Protein AF-A0A1Y4AJ57-F1 (afdb_monomer)

Radius of gyration: 26.05 Å; Cα contacts (8 Å, |Δi|>4): 268; chains: 1; bounding box: 49×38×84 Å

Secondary structure (DSSP, 8-state):
----PPP-------------S------PPPBPTTT-PBPEEEEE-TTSPEEEE-TTT--EEE-----HHHHHHHHHHHHTSS--TTTSGGGGHHHHHHHTTGGG---PPPP-----SEEEEEEEEEETTEEEEEEE-SSSEEEEEEESS--HHHHHHHHTTSPPPSEEEE---HHHHHHHHHH-TT-EEEE-HHHHHHHHHHHH--

Solvent-accessible surface area (backbone atoms only — not comparable to full-atom values): 12594 Å² total; per-residue (Å²): 132,86,85,79,75,81,76,82,83,78,87,69,80,86,75,78,75,80,74,71,93,76,66,74,80,77,75,74,81,48,56,31,92,87,77,61,47,69,38,42,86,55,63,58,45,99,88,65,48,57,23,30,30,21,83,87,80,63,54,68,50,69,80,83,82,89,54,61,70,62,45,48,52,56,43,51,58,45,72,77,47,90,68,49,57,70,76,34,79,79,58,19,55,66,55,50,69,67,42,56,71,59,75,72,64,77,84,70,67,72,67,84,71,62,73,42,66,44,34,40,42,51,74,50,73,81,47,94,64,31,26,40,37,39,32,27,61,85,86,51,79,66,34,56,36,82,32,58,54,80,40,29,69,48,40,35,64,43,44,66,66,49,52,70,28,60,29,38,32,26,80,72,52,70,24,46,56,58,18,36,60,71,73,30,61,85,38,40,82,42,70,34,64,69,52,55,48,52,52,4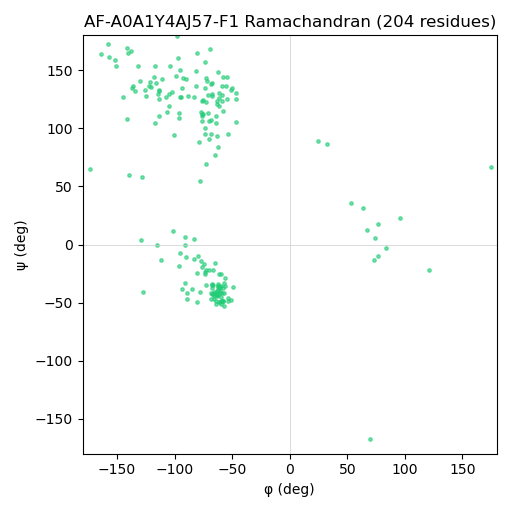9,45,69,76,76,50,136

Mean predicted aligned error: 11.93 Å

Foldseek 3Di:
DDDDDDDPPPPDDPPPPPPPPDDPPPPPFDADPVPRAGWDFDAADPVRFTKTAHPPPGDIDGDDDDCLVVLVVVVVVCVPDPDDCCNDPPSVPVNCVSCVVVVVDDDFQQQPQDAAQEWEWEWDDPDQQWIKIFIDRPPDTRGIFIGRDLALVRLLVGQQSYPAHQEYEYCDDPRNVSNCCVRPVNHHYDYDPVSVVVVCCVVPPD

pLDDT: mean 84.35, std 20.51, range [25.8, 98.25]

Sequence (206 aa):
MSGFIPALQVDGGNRAVKIRISRGIEMKAVRCPSCGATMKRNGKTKAGSQRWRCPSCGTSSTVSYDDTAARLGEFLAWLTSKDTQLSLPGQGRTFRRRIAGFWRVWLMPEPTGEVHRVLFVDGIWLARGLVVLIAHDGEHVVSWYMAQSETSRAWEALMAPVPAPDVVVCDGGMGFERARRRVWPGTRVQRCLFHAFSQVKRYTTS

Nearest PDB structures (foldseek):
  5iyc-assembly1_I  TM=6.637E-01  e=3.695E-01  Homo sapiens
  5iya-assembly1_I  TM=6.676E-01  e=6.131E-01  Homo sapiens
  6uq0-assembly1_I  TM=3.185E-01  e=8.615E-02  Saccharomyces cerevisiae S288C
  4b3p-assembly1_A  TM=3.558E-01  e=8.615E-02  Human immunodeficiency virus 1
  6o9l-assembly1_I  TM=2.944E-01  e=2.692E-01  Homo sapiens

Structure (mmCIF, N/CA/C/O backbone):
data_AF-A0A1Y4AJ57-F1
#
_entry.id   AF-A0A1Y4AJ57-F1
#
loop_
_atom_site.group_PDB
_atom_site.id
_atom_site.type_symbol
_atom_site.label_atom_id
_atom_site.label_alt_id
_atom_site.label_comp_id
_atom_site.label_asym_id
_atom_site.label_entity_id
_atom_site.label_seq_id
_atom_site.pdbx_PDB_ins_code
_atom_site.Cartn_x
_atom_site.Cartn_y
_atom_site.Cartn_z
_atom_site.occupancy
_atom_site.B_iso_or_equiv
_atom_site.auth_seq_id
_atom_site.auth_comp_id
_atom_site.auth_asym_id
_atom_site.auth_atom_id
_atom_site.pdbx_PDB_model_num
ATOM 1 N N . MET A 1 1 ? 11.982 6.039 18.336 1.00 25.80 1 MET A N 1
ATOM 2 C CA . MET A 1 1 ? 13.093 5.197 17.856 1.00 25.80 1 MET A CA 1
ATOM 3 C C . MET A 1 1 ? 12.524 3.827 17.538 1.00 25.80 1 MET A C 1
ATOM 5 O O . MET A 1 1 ? 11.828 3.282 18.381 1.00 25.80 1 MET A O 1
ATOM 9 N N . SER A 1 2 ? 12.715 3.404 16.285 1.00 29.72 2 SER A N 1
ATOM 10 C CA . SER A 1 2 ? 12.569 2.046 15.730 1.00 29.72 2 SER A CA 1
ATOM 11 C C . SER A 1 2 ? 11.628 1.074 16.458 1.00 29.72 2 SER A C 1
ATOM 13 O O . SER A 1 2 ? 12.066 0.279 17.287 1.00 29.72 2 SER A O 1
ATOM 15 N N . GLY A 1 3 ? 10.349 1.085 16.076 1.00 27.64 3 GLY A N 1
ATOM 16 C CA . GLY A 1 3 ? 9.466 -0.061 16.278 1.00 27.64 3 GLY A CA 1
ATOM 17 C C . GLY A 1 3 ? 9.840 -1.153 15.279 1.00 27.64 3 GLY A C 1
ATOM 18 O O . GLY A 1 3 ? 9.509 -1.058 14.102 1.00 27.64 3 GLY A O 1
ATOM 19 N N . PHE A 1 4 ? 10.596 -2.146 15.738 1.00 26.77 4 PHE A N 1
ATOM 20 C CA . PHE A 1 4 ? 10.828 -3.391 15.014 1.00 26.77 4 PHE A CA 1
ATOM 21 C C . PHE A 1 4 ? 9.522 -4.198 15.031 1.00 26.77 4 PHE A C 1
ATOM 23 O O . PHE A 1 4 ? 9.084 -4.643 16.090 1.00 26.77 4 PHE A O 1
ATOM 30 N N . ILE A 1 5 ? 8.897 -4.373 13.868 1.00 36.12 5 ILE A N 1
ATOM 31 C CA . ILE A 1 5 ? 7.833 -5.363 13.668 1.00 36.12 5 ILE A CA 1
ATOM 32 C C . ILE A 1 5 ? 8.525 -6.735 13.579 1.00 36.12 5 ILE A C 1
ATOM 34 O O . ILE A 1 5 ? 9.435 -6.880 12.755 1.00 36.12 5 ILE A O 1
ATOM 38 N N . PRO A 1 6 ? 8.168 -7.743 14.399 1.00 30.39 6 PRO A N 1
ATOM 39 C CA . PRO A 1 6 ? 8.643 -9.095 14.169 1.00 30.39 6 PRO A CA 1
ATOM 40 C C . PRO A 1 6 ? 8.001 -9.611 12.880 1.00 30.39 6 PRO A C 1
ATOM 42 O O . PRO A 1 6 ? 6.796 -9.484 12.675 1.00 30.39 6 PRO A O 1
ATOM 45 N N . ALA A 1 7 ? 8.850 -10.128 11.997 1.00 31.16 7 ALA A N 1
ATOM 46 C CA . ALA A 1 7 ? 8.500 -10.622 10.678 1.00 31.16 7 ALA A CA 1
ATOM 47 C C . ALA A 1 7 ? 7.266 -11.538 10.715 1.00 31.16 7 ALA A C 1
ATOM 49 O O . ALA A 1 7 ? 7.269 -12.553 11.412 1.00 31.16 7 ALA A O 1
ATOM 50 N N . LEU A 1 8 ? 6.247 -11.212 9.909 1.00 33.84 8 LEU A N 1
ATOM 51 C CA . LEU A 1 8 ? 5.336 -12.233 9.405 1.00 33.84 8 LEU A CA 1
ATOM 52 C C . LEU A 1 8 ? 6.196 -13.242 8.643 1.00 33.84 8 LEU A C 1
ATOM 54 O O . LEU A 1 8 ? 6.853 -12.908 7.654 1.00 33.84 8 LEU A O 1
ATOM 58 N N . GLN A 1 9 ? 6.242 -14.459 9.165 1.00 26.56 9 GLN A N 1
ATOM 59 C CA . GLN A 1 9 ? 6.959 -15.567 8.570 1.00 26.56 9 GLN A CA 1
ATOM 60 C C . GLN A 1 9 ? 6.165 -16.024 7.344 1.00 26.56 9 GLN A C 1
ATOM 62 O O . GLN A 1 9 ? 5.190 -16.761 7.446 1.00 26.56 9 GLN A O 1
ATOM 67 N N . VAL A 1 10 ? 6.550 -15.500 6.181 1.00 34.91 10 VAL A N 1
ATOM 68 C CA . VAL A 1 10 ? 6.054 -15.960 4.885 1.00 34.91 10 VAL A CA 1
ATOM 69 C C . VAL A 1 10 ? 6.824 -17.237 4.551 1.00 34.91 10 VAL A C 1
ATOM 71 O O . VAL A 1 10 ? 7.901 -17.191 3.953 1.00 34.91 10 VAL A O 1
ATOM 74 N N . ASP A 1 11 ? 6.315 -18.382 5.000 1.00 31.22 11 ASP A N 1
ATOM 75 C CA . ASP A 1 11 ? 6.795 -19.679 4.529 1.00 31.22 11 ASP A CA 1
ATOM 76 C C . ASP A 1 11 ? 6.378 -19.839 3.063 1.00 31.22 11 ASP A C 1
ATOM 78 O O . ASP A 1 11 ? 5.208 -20.005 2.730 1.00 31.22 11 ASP A O 1
ATOM 82 N N . GLY A 1 12 ? 7.353 -19.736 2.161 1.00 32.69 12 GLY A N 1
ATOM 83 C CA . GLY A 1 12 ? 7.088 -19.776 0.728 1.00 32.69 12 GLY A CA 1
ATOM 84 C C . GLY A 1 12 ? 8.358 -19.809 -0.105 1.00 32.69 12 GLY A C 1
ATOM 85 O O . GLY A 1 12 ? 8.655 -18.856 -0.814 1.00 32.69 12 GLY A O 1
ATOM 86 N N . GLY A 1 13 ? 9.124 -20.898 0.024 1.00 30.34 13 GLY A N 1
ATOM 87 C CA . GLY A 1 13 ? 10.099 -21.394 -0.954 1.00 30.34 13 GLY A CA 1
ATOM 88 C C . GLY A 1 13 ? 10.808 -20.337 -1.802 1.00 30.34 13 GLY A C 1
ATOM 89 O O . GLY A 1 13 ? 10.417 -20.079 -2.939 1.00 30.34 13 GLY A O 1
ATOM 90 N N . ASN A 1 14 ? 11.907 -19.796 -1.275 1.00 32.97 14 ASN A N 1
ATOM 91 C CA . ASN A 1 14 ? 12.814 -18.897 -1.981 1.00 32.97 14 ASN A CA 1
ATOM 92 C C . ASN A 1 14 ? 13.497 -19.628 -3.156 1.00 32.97 14 ASN A C 1
ATOM 94 O O . ASN A 1 14 ? 14.662 -20.021 -3.088 1.00 32.97 14 ASN A O 1
ATOM 98 N N . ARG A 1 15 ? 12.778 -19.827 -4.266 1.00 32.94 15 ARG A N 1
ATOM 99 C CA . ARG A 1 15 ? 13.404 -20.033 -5.570 1.00 32.94 15 ARG A CA 1
ATOM 100 C C . ARG A 1 15 ? 14.004 -18.692 -5.945 1.00 32.94 15 ARG A C 1
ATOM 102 O O . ARG A 1 15 ? 13.338 -17.855 -6.543 1.00 32.94 15 ARG A O 1
ATOM 109 N N . ALA A 1 16 ? 15.262 -18.495 -5.561 1.00 27.94 16 ALA A N 1
ATOM 110 C CA . ALA A 1 16 ? 16.079 -17.397 -6.037 1.00 27.94 16 ALA A CA 1
ATOM 111 C C . ALA A 1 16 ? 16.069 -17.421 -7.571 1.00 27.94 16 ALA A C 1
ATOM 113 O O . ALA A 1 16 ? 16.842 -18.138 -8.211 1.00 27.94 16 ALA A O 1
ATOM 114 N N . VAL A 1 17 ? 15.172 -16.643 -8.176 1.00 32.53 17 VAL A N 1
ATOM 115 C CA . VAL A 1 17 ? 15.264 -16.318 -9.589 1.00 32.53 17 VAL A CA 1
ATOM 116 C C . VAL A 1 17 ? 16.491 -15.425 -9.682 1.00 32.53 17 VAL A C 1
ATOM 118 O O . VAL A 1 17 ? 16.435 -14.230 -9.409 1.00 32.53 17 VAL A O 1
ATOM 121 N N . LYS A 1 18 ? 17.642 -16.023 -10.006 1.00 28.42 18 LYS A N 1
ATOM 122 C CA . LYS A 1 18 ? 18.829 -15.288 -10.446 1.00 28.42 18 LYS A CA 1
ATOM 123 C C . LYS A 1 18 ? 18.454 -14.568 -11.739 1.00 28.42 18 LYS A C 1
ATOM 125 O O . LYS A 1 18 ? 18.701 -15.070 -12.835 1.00 28.42 18 LYS A O 1
ATOM 130 N N . ILE A 1 19 ? 17.833 -13.397 -11.624 1.00 35.88 19 ILE A N 1
ATOM 131 C CA . ILE A 1 19 ? 17.646 -12.501 -12.755 1.00 35.88 19 ILE A CA 1
ATOM 132 C C . ILE A 1 19 ? 19.035 -11.967 -13.072 1.00 35.88 19 ILE A C 1
ATOM 134 O O . ILE A 1 19 ? 19.621 -11.180 -12.333 1.00 35.88 19 ILE A O 1
ATOM 138 N N . ARG A 1 20 ? 19.604 -12.470 -14.164 1.00 30.64 20 ARG A N 1
ATOM 139 C CA . ARG A 1 20 ? 20.866 -11.993 -14.717 1.00 30.64 20 ARG A CA 1
ATOM 140 C C . ARG A 1 20 ? 20.643 -10.539 -15.146 1.00 30.64 20 ARG A C 1
ATOM 142 O O . ARG A 1 20 ? 20.178 -10.289 -16.257 1.00 30.64 20 ARG A O 1
ATOM 149 N N . ILE A 1 21 ? 20.956 -9.576 -14.277 1.00 38.19 21 ILE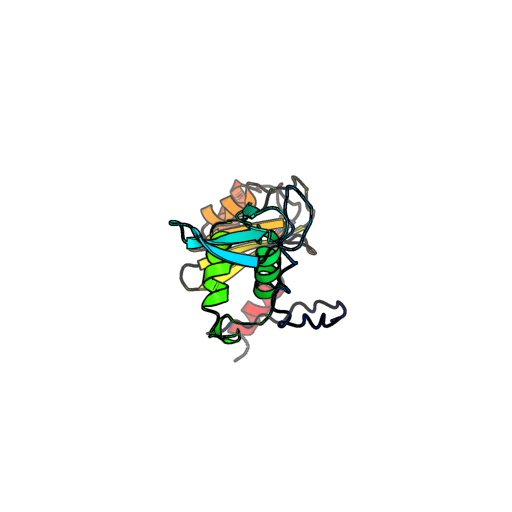 A N 1
ATOM 150 C CA . ILE A 1 21 ? 21.020 -8.147 -14.626 1.00 38.19 21 ILE A CA 1
ATOM 151 C C . ILE A 1 21 ? 22.279 -7.942 -15.474 1.00 38.19 21 ILE A C 1
ATOM 153 O O . ILE A 1 21 ? 23.305 -7.459 -15.013 1.00 38.19 21 ILE A O 1
ATOM 157 N N . SER A 1 22 ? 22.258 -8.476 -16.693 1.00 38.59 22 SER A N 1
ATOM 158 C CA . SER A 1 22 ? 23.246 -8.266 -17.757 1.00 38.59 22 SER A CA 1
ATOM 159 C C . SER A 1 22 ? 22.911 -9.167 -18.944 1.00 38.59 22 SER A C 1
ATOM 161 O O . SER A 1 22 ? 23.649 -10.069 -19.330 1.00 38.59 22 SER A O 1
ATOM 163 N N . ARG A 1 23 ? 21.786 -8.886 -19.594 1.00 39.88 23 ARG A N 1
ATOM 164 C CA . ARG A 1 23 ? 21.799 -8.881 -21.054 1.00 39.88 23 ARG A CA 1
ATOM 165 C C . ARG A 1 23 ? 21.479 -7.458 -21.450 1.00 39.88 23 ARG A C 1
ATOM 167 O O . ARG A 1 23 ? 20.346 -7.011 -21.304 1.00 39.88 23 ARG A O 1
ATOM 174 N N . GLY A 1 24 ? 22.502 -6.723 -21.893 1.00 35.75 24 GLY A N 1
ATOM 175 C CA . GLY A 1 24 ? 22.236 -5.572 -22.744 1.00 35.75 24 GLY A CA 1
ATOM 176 C C . GLY A 1 24 ? 21.245 -6.043 -23.799 1.00 35.75 24 GLY A C 1
ATOM 177 O O . GLY A 1 24 ? 21.417 -7.144 -24.318 1.00 35.75 24 GLY A O 1
ATOM 178 N N . ILE A 1 25 ? 20.164 -5.288 -23.999 1.00 40.59 25 ILE A N 1
ATOM 179 C CA . ILE A 1 25 ? 19.151 -5.588 -25.010 1.00 40.59 25 ILE A CA 1
ATOM 180 C C . ILE A 1 25 ? 19.914 -5.905 -26.295 1.00 40.59 25 ILE A C 1
ATOM 182 O O . ILE A 1 25 ? 20.511 -5.007 -26.893 1.00 40.59 25 ILE A O 1
ATOM 186 N N . GLU A 1 26 ? 19.976 -7.183 -26.665 1.00 39.03 26 GLU A N 1
ATOM 187 C CA . GLU A 1 26 ? 20.559 -7.597 -27.926 1.00 39.03 26 GLU A CA 1
ATOM 188 C C . GLU A 1 26 ? 19.645 -6.979 -28.973 1.00 39.03 26 GLU A C 1
ATOM 190 O O . GLU A 1 26 ? 18.474 -7.349 -29.099 1.00 39.03 26 GLU A O 1
ATOM 195 N N . MET A 1 27 ? 20.115 -5.902 -29.602 1.00 56.28 27 MET A N 1
ATOM 196 C CA . MET A 1 27 ? 19.275 -5.169 -30.528 1.00 56.28 27 MET A CA 1
ATOM 197 C C . MET A 1 27 ? 18.966 -6.101 -31.690 1.00 56.28 27 MET A C 1
ATOM 199 O O . MET A 1 27 ? 19.849 -6.406 -32.492 1.00 56.28 27 MET A O 1
ATOM 203 N N . LYS A 1 28 ? 17.706 -6.531 -31.787 1.00 68.81 28 LYS A N 1
ATOM 204 C CA . LYS A 1 28 ? 17.225 -7.284 -32.942 1.00 68.81 28 LYS A CA 1
ATOM 205 C C . LYS A 1 28 ? 17.612 -6.527 -34.213 1.00 68.81 28 LYS A C 1
ATOM 207 O O . LYS A 1 28 ? 17.429 -5.307 -34.300 1.00 68.81 28 LYS A O 1
ATOM 212 N N . ALA A 1 29 ? 18.168 -7.256 -35.179 1.00 80.75 29 ALA A N 1
ATOM 213 C CA . ALA A 1 29 ? 18.547 -6.704 -36.469 1.00 80.75 29 ALA A CA 1
ATOM 214 C C . ALA A 1 29 ? 17.339 -5.998 -37.106 1.00 80.75 29 ALA A C 1
ATOM 216 O O . ALA A 1 29 ? 16.266 -6.587 -37.253 1.00 80.75 29 ALA A O 1
ATOM 217 N N . VAL A 1 30 ? 17.502 -4.723 -37.462 1.00 86.19 30 VAL A N 1
ATOM 218 C CA . VAL A 1 30 ? 16.438 -3.945 -38.104 1.00 86.19 30 VAL A CA 1
ATOM 219 C C . VAL A 1 30 ? 16.273 -4.440 -39.535 1.00 86.19 30 VAL A C 1
ATOM 221 O O . VAL A 1 30 ? 17.234 -4.424 -40.302 1.00 86.19 30 VAL A O 1
ATOM 224 N N . ARG A 1 31 ? 15.066 -4.879 -39.900 1.00 90.69 31 ARG A N 1
ATOM 225 C CA . ARG A 1 31 ? 14.753 -5.385 -41.244 1.00 90.69 31 ARG A CA 1
ATOM 226 C C . ARG A 1 31 ? 14.073 -4.323 -42.096 1.00 90.69 31 ARG A C 1
ATOM 228 O O . ARG A 1 31 ? 13.299 -3.511 -41.594 1.00 90.69 31 ARG A O 1
ATOM 235 N N . CYS A 1 32 ? 14.375 -4.337 -43.390 1.00 89.50 32 CYS A N 1
ATOM 236 C CA . CYS A 1 32 ? 13.765 -3.437 -44.354 1.00 89.50 32 CYS A CA 1
ATOM 237 C C . CYS A 1 32 ? 12.273 -3.760 -44.516 1.00 89.50 32 CYS A C 1
ATOM 239 O O . CYS A 1 32 ? 11.955 -4.910 -44.814 1.00 89.50 32 CYS A O 1
ATOM 241 N N . PRO A 1 33 ? 11.365 -2.775 -44.383 1.00 88.44 33 PRO A N 1
ATOM 242 C CA . PRO A 1 33 ? 9.935 -3.011 -44.584 1.00 88.44 33 PRO A CA 1
ATOM 243 C C . PRO A 1 33 ? 9.590 -3.349 -46.041 1.00 88.44 33 PRO A C 1
ATOM 245 O O . PRO A 1 33 ? 8.569 -3.977 -46.282 1.00 88.44 33 PRO A O 1
ATOM 248 N N . SER A 1 34 ? 10.439 -2.965 -47.001 1.00 90.81 34 SER A N 1
ATOM 249 C CA . SER A 1 34 ? 10.193 -3.196 -48.428 1.00 90.81 34 SER A CA 1
ATOM 250 C C . SER A 1 34 ? 10.725 -4.540 -48.929 1.00 90.81 34 SER A C 1
ATOM 252 O O . SER A 1 34 ? 10.067 -5.189 -49.729 1.00 90.81 34 SER A O 1
ATOM 254 N N . CYS A 1 35 ? 11.925 -4.957 -48.501 1.00 91.69 35 CYS A N 1
ATOM 255 C CA . CYS A 1 35 ? 12.589 -6.156 -49.040 1.00 91.69 35 CYS A CA 1
ATOM 256 C C . CYS A 1 35 ? 13.092 -7.148 -47.979 1.00 91.69 35 CYS A C 1
ATOM 258 O O . CYS A 1 35 ? 13.770 -8.114 -48.310 1.00 91.69 35 CYS A O 1
ATOM 260 N N . GLY A 1 36 ? 12.836 -6.905 -46.690 1.00 89.44 36 GLY A N 1
ATOM 261 C CA . GLY A 1 36 ? 13.221 -7.804 -45.596 1.00 89.44 36 GLY A CA 1
ATOM 262 C C . GLY A 1 36 ? 14.714 -7.835 -45.239 1.00 89.44 36 GLY A C 1
ATOM 263 O O . GLY A 1 36 ? 15.060 -8.323 -44.163 1.00 89.44 36 GLY A O 1
ATOM 264 N N . ALA A 1 37 ? 15.600 -7.280 -46.074 1.00 92.56 37 ALA A N 1
ATOM 265 C CA . ALA A 1 37 ? 17.045 -7.276 -45.837 1.00 92.56 37 ALA A CA 1
ATOM 266 C C . ALA A 1 37 ? 17.444 -6.510 -44.561 1.00 92.56 37 ALA A C 1
ATOM 268 O O . ALA A 1 37 ? 16.822 -5.507 -44.196 1.00 92.56 37 ALA A O 1
ATOM 269 N N . THR A 1 38 ? 18.526 -6.945 -43.908 1.00 92.75 38 THR A N 1
ATOM 270 C CA . THR A 1 38 ? 19.094 -6.268 -42.733 1.00 92.75 38 THR A CA 1
ATOM 271 C C . THR A 1 38 ? 19.540 -4.847 -43.081 1.00 92.75 38 THR A C 1
ATOM 273 O O . THR A 1 38 ? 20.258 -4.613 -44.054 1.00 92.75 38 THR A O 1
ATOM 276 N N . MET A 1 39 ? 19.117 -3.878 -42.277 1.00 93.19 39 MET A N 1
ATOM 277 C CA . MET A 1 39 ? 19.428 -2.463 -42.456 1.00 93.19 39 MET A CA 1
ATOM 278 C C . MET A 1 39 ? 20.638 -2.049 -41.614 1.00 93.19 39 MET A C 1
ATOM 280 O O . MET A 1 39 ? 20.859 -2.559 -40.516 1.00 93.19 39 MET A O 1
ATOM 284 N N . LYS A 1 40 ? 21.393 -1.053 -42.094 1.00 92.94 40 LYS A N 1
ATOM 285 C CA . LYS A 1 40 ? 22.521 -0.444 -41.370 1.00 92.94 40 LYS A CA 1
ATOM 286 C C . LYS A 1 40 ? 22.153 0.924 -40.802 1.00 92.94 40 LYS A C 1
ATOM 288 O O . LYS A 1 40 ? 21.294 1.616 -41.350 1.00 92.94 40 LYS A O 1
ATOM 293 N N . ARG A 1 41 ? 22.817 1.341 -39.721 1.00 92.00 41 ARG A N 1
ATOM 294 C CA . ARG A 1 41 ? 22.667 2.697 -39.164 1.00 92.00 41 ARG A CA 1
ATOM 295 C C . ARG A 1 41 ? 23.043 3.742 -40.225 1.00 92.00 41 ARG A C 1
ATOM 297 O O . ARG A 1 41 ? 24.041 3.584 -40.918 1.00 92.00 41 ARG A O 1
ATOM 304 N N . ASN A 1 42 ? 22.245 4.801 -40.342 1.00 93.25 42 ASN A N 1
ATOM 305 C CA . ASN A 1 42 ? 22.402 5.868 -41.332 1.00 93.25 42 ASN A CA 1
ATOM 306 C C . ASN A 1 42 ? 22.121 7.252 -40.717 1.00 93.25 42 ASN A C 1
ATOM 308 O O . ASN A 1 42 ? 21.186 7.950 -41.113 1.00 93.25 42 ASN A O 1
ATOM 312 N N . GLY A 1 43 ? 22.906 7.617 -39.700 1.00 91.06 43 GLY A N 1
ATOM 313 C CA . GLY A 1 43 ? 22.760 8.886 -38.982 1.00 91.06 43 GLY A CA 1
ATOM 314 C C . GLY A 1 43 ? 21.494 8.975 -38.121 1.00 91.06 43 GLY A C 1
ATOM 315 O O . GLY A 1 43 ? 20.824 7.977 -37.849 1.00 91.06 43 GLY A O 1
ATOM 316 N N . LYS A 1 44 ? 21.174 10.185 -37.658 1.00 90.44 44 LYS A N 1
ATOM 317 C CA . LYS A 1 44 ? 19.978 10.477 -36.857 1.00 90.44 44 LYS A CA 1
ATOM 318 C C . LYS A 1 44 ? 19.062 11.449 -37.601 1.00 90.44 44 LYS A C 1
ATOM 320 O O . LYS A 1 44 ? 19.517 12.221 -38.440 1.00 90.44 44 LYS A O 1
ATOM 325 N N . THR A 1 45 ? 17.765 11.403 -37.321 1.00 87.25 45 THR A N 1
ATOM 326 C CA . THR A 1 45 ? 16.823 12.437 -37.770 1.00 87.25 45 THR A CA 1
ATOM 327 C C . THR A 1 45 ? 17.082 13.751 -37.025 1.00 87.25 45 THR A C 1
ATOM 329 O O . THR A 1 45 ? 17.785 13.763 -36.016 1.00 87.25 45 THR A O 1
ATOM 332 N N . LYS A 1 46 ? 16.478 14.862 -37.477 1.00 85.69 46 LYS A N 1
ATOM 333 C CA . LYS A 1 46 ? 16.530 16.151 -36.756 1.00 85.69 46 LYS A CA 1
ATOM 334 C C . LYS A 1 46 ? 16.011 16.038 -35.310 1.00 85.69 46 LYS A C 1
ATOM 336 O O . LYS A 1 46 ? 16.492 16.746 -34.439 1.00 85.69 46 LYS A O 1
ATOM 341 N N . ALA A 1 47 ? 15.094 15.099 -35.052 1.00 82.50 47 ALA A N 1
ATOM 342 C CA . ALA A 1 47 ? 14.566 14.772 -33.724 1.00 82.50 47 ALA A CA 1
ATOM 343 C C . ALA A 1 47 ? 15.458 13.801 -32.912 1.00 82.50 47 ALA A C 1
ATOM 345 O O . ALA A 1 47 ? 15.074 13.353 -31.836 1.00 82.50 47 ALA A O 1
ATOM 346 N N . GLY A 1 48 ? 16.637 13.424 -33.421 1.00 82.38 48 GLY A N 1
ATOM 347 C CA . GLY A 1 48 ? 17.601 12.563 -32.728 1.00 82.38 48 GLY A CA 1
ATOM 348 C C . GLY A 1 48 ? 17.355 11.053 -32.853 1.00 82.38 48 GLY A C 1
ATOM 349 O O . GLY A 1 48 ? 18.179 10.265 -32.380 1.00 82.38 48 GLY A O 1
ATOM 350 N N . SER A 1 49 ? 16.280 10.622 -33.517 1.00 86.12 49 SER A N 1
ATOM 351 C CA . SER A 1 49 ? 15.972 9.201 -33.726 1.00 86.12 49 SER A CA 1
ATOM 352 C C . SER A 1 49 ? 16.980 8.550 -34.672 1.00 86.12 49 SER A C 1
ATOM 354 O O . SER A 1 49 ? 17.331 9.123 -35.703 1.00 86.12 49 SER A O 1
ATOM 356 N N . GLN A 1 50 ? 17.424 7.329 -34.364 1.00 90.81 50 GLN A N 1
ATOM 357 C CA . GLN A 1 50 ? 18.314 6.571 -35.247 1.00 90.81 50 GLN A CA 1
ATOM 358 C C . GLN A 1 50 ? 17.607 6.264 -36.575 1.00 90.81 50 GLN A C 1
ATOM 360 O O . GLN A 1 50 ? 16.581 5.584 -36.599 1.00 90.81 50 GLN A O 1
ATOM 365 N N . ARG A 1 51 ? 18.190 6.725 -37.684 1.00 92.25 51 ARG A N 1
ATOM 366 C CA . ARG A 1 51 ? 17.768 6.358 -39.036 1.00 92.25 51 ARG A CA 1
ATOM 367 C C . ARG A 1 51 ? 18.535 5.118 -39.483 1.00 92.25 51 ARG A C 1
ATOM 369 O O . ARG A 1 51 ? 19.722 4.974 -39.186 1.00 92.25 51 ARG A O 1
ATOM 376 N N . TRP A 1 52 ? 17.859 4.240 -40.200 1.00 93.50 52 TRP A N 1
ATOM 377 C CA . TRP A 1 52 ? 18.381 3.006 -40.769 1.00 93.50 52 TRP A CA 1
ATOM 378 C C . TRP A 1 52 ? 18.257 3.076 -42.286 1.00 93.50 52 TRP A C 1
ATOM 380 O O . TRP A 1 52 ? 17.298 3.654 -42.792 1.00 93.50 52 TRP A O 1
ATOM 390 N N . ARG A 1 53 ? 19.216 2.515 -43.023 1.00 93.81 53 ARG A N 1
ATOM 391 C CA . ARG A 1 53 ? 19.184 2.425 -44.489 1.00 93.81 53 ARG A CA 1
ATOM 392 C C . ARG A 1 53 ? 19.380 0.983 -44.926 1.00 93.81 53 ARG A C 1
ATOM 394 O O . ARG A 1 53 ? 20.289 0.307 -44.446 1.00 93.81 53 ARG A O 1
ATOM 401 N N . CYS A 1 54 ? 18.534 0.527 -45.839 1.00 94.44 54 CYS A N 1
ATOM 402 C CA . CYS A 1 54 ? 18.681 -0.764 -46.481 1.00 94.44 54 CYS A CA 1
ATOM 403 C C . CYS A 1 54 ? 19.794 -0.680 -47.538 1.00 94.44 54 CYS A C 1
ATOM 405 O O . CYS A 1 54 ? 19.701 0.163 -48.434 1.00 94.44 54 CYS A O 1
ATOM 407 N N . PRO A 1 55 ? 20.838 -1.521 -47.464 1.00 92.75 55 PRO A N 1
ATOM 408 C CA . PRO A 1 55 ? 21.864 -1.568 -48.501 1.00 92.75 55 PRO A CA 1
ATOM 409 C C . PRO A 1 55 ? 21.367 -2.221 -49.801 1.00 92.75 55 PRO A C 1
ATOM 411 O O . PRO A 1 55 ? 21.938 -1.946 -50.844 1.00 92.75 55 PRO A O 1
ATOM 414 N N . SER A 1 56 ? 20.310 -3.043 -49.749 1.00 93.31 56 SER A N 1
ATOM 415 C CA . SER A 1 56 ? 19.778 -3.766 -50.913 1.00 93.31 56 SER A CA 1
ATOM 416 C C . SER A 1 56 ? 18.877 -2.894 -51.797 1.00 93.31 56 SER A C 1
ATOM 418 O O . SER A 1 56 ? 19.098 -2.831 -52.998 1.00 93.31 56 SER A O 1
ATOM 420 N N . CYS A 1 57 ? 17.897 -2.187 -51.223 1.00 92.81 57 CYS A N 1
ATOM 421 C CA . CYS A 1 57 ? 16.937 -1.381 -51.996 1.00 92.81 57 CYS A CA 1
ATOM 422 C C . CYS A 1 57 ? 17.026 0.135 -51.741 1.00 92.81 57 CYS A C 1
ATOM 424 O O . CYS A 1 57 ? 16.244 0.908 -52.284 1.00 92.81 57 CYS A O 1
ATOM 426 N N . GLY A 1 58 ? 17.931 0.592 -50.868 1.00 90.94 58 GLY A N 1
ATOM 427 C CA . GLY A 1 58 ? 18.124 2.016 -50.569 1.00 90.94 58 GLY A CA 1
ATOM 428 C C . GLY A 1 58 ? 17.071 2.659 -49.653 1.00 90.94 58 GLY A C 1
ATOM 429 O O . GLY A 1 58 ? 17.305 3.770 -49.163 1.00 90.94 58 GLY A O 1
ATOM 430 N N . THR A 1 59 ? 15.958 1.976 -49.354 1.00 92.31 59 THR A N 1
ATOM 431 C CA . THR A 1 59 ? 14.909 2.472 -48.448 1.00 92.31 59 THR A CA 1
ATOM 432 C C . THR A 1 59 ? 15.487 2.837 -47.083 1.00 92.31 59 THR A C 1
ATOM 434 O O . THR A 1 59 ? 16.304 2.107 -46.516 1.00 92.31 59 THR A O 1
ATOM 437 N N . SER A 1 60 ? 15.059 3.975 -46.539 1.00 91.00 60 SER A N 1
ATOM 438 C CA . SER A 1 60 ? 15.428 4.413 -45.193 1.00 91.00 60 SER A CA 1
ATOM 439 C C . SER A 1 60 ? 14.221 4.367 -44.264 1.00 91.00 60 SER A C 1
ATOM 441 O O . SER A 1 60 ? 13.116 4.695 -44.679 1.00 91.00 60 SER A O 1
ATOM 443 N N . SER A 1 61 ? 14.431 3.981 -43.011 1.00 87.12 61 SER A N 1
ATOM 444 C CA . SER A 1 61 ? 13.382 3.917 -41.993 1.00 87.12 61 SER A CA 1
ATOM 445 C C . SER A 1 61 ? 13.906 4.401 -40.645 1.00 87.12 61 SER A C 1
ATOM 447 O O . SER A 1 61 ? 15.112 4.528 -40.420 1.00 87.12 61 SER A O 1
ATOM 449 N N . THR A 1 62 ? 12.992 4.687 -39.731 1.00 86.50 62 THR A N 1
ATOM 450 C CA . THR A 1 62 ? 13.283 4.838 -38.305 1.00 86.50 62 THR A CA 1
ATOM 451 C C . THR A 1 62 ? 12.549 3.736 -37.567 1.00 86.50 62 THR A C 1
ATOM 453 O O . THR A 1 62 ? 11.401 3.450 -37.891 1.00 86.50 62 THR A O 1
ATOM 456 N N . VAL A 1 63 ? 13.199 3.129 -36.578 1.00 79.06 63 VAL A N 1
ATOM 457 C CA . VAL A 1 63 ? 12.559 2.140 -35.707 1.00 79.06 63 VAL A CA 1
ATOM 458 C C . VAL A 1 63 ? 12.498 2.721 -34.310 1.00 79.06 63 VAL A C 1
ATOM 460 O O . VAL A 1 63 ? 13.526 3.128 -33.764 1.00 79.06 63 VAL A O 1
ATOM 463 N N . SER A 1 64 ? 11.298 2.758 -33.750 1.00 73.44 64 SER A N 1
ATOM 464 C CA . SER A 1 64 ? 11.067 2.965 -32.327 1.00 73.44 64 SER A CA 1
ATOM 465 C C . SER A 1 64 ? 10.625 1.638 -31.731 1.00 73.44 64 SER A C 1
ATOM 467 O O . SER A 1 64 ? 9.683 1.024 -32.227 1.00 73.44 64 SER A O 1
ATOM 469 N N . TYR A 1 65 ? 11.307 1.197 -30.681 1.00 74.50 65 TYR A N 1
ATOM 470 C CA . TYR A 1 65 ? 10.829 0.096 -29.857 1.00 74.50 65 TYR A CA 1
ATOM 471 C C . TYR A 1 65 ? 10.079 0.696 -28.674 1.00 74.50 65 TYR A C 1
ATOM 473 O O . TYR A 1 65 ? 10.630 1.557 -27.988 1.00 74.50 65 TYR A O 1
ATOM 481 N N . ASP A 1 66 ? 8.843 0.259 -28.452 1.00 81.12 66 ASP A N 1
ATOM 482 C CA . ASP A 1 66 ? 8.179 0.493 -27.176 1.00 81.12 66 ASP A CA 1
ATOM 483 C C . ASP A 1 66 ? 8.762 -0.487 -26.149 1.00 81.12 66 ASP A C 1
ATOM 485 O O . ASP A 1 66 ? 8.594 -1.702 -26.261 1.00 81.12 66 ASP A O 1
ATOM 489 N N . ASP A 1 67 ? 9.521 0.045 -25.192 1.00 85.69 67 ASP A N 1
ATOM 490 C CA . ASP A 1 67 ? 10.135 -0.715 -24.104 1.00 85.69 67 ASP A CA 1
ATOM 491 C C . ASP A 1 67 ? 9.371 -0.579 -22.776 1.00 85.69 67 ASP A C 1
ATOM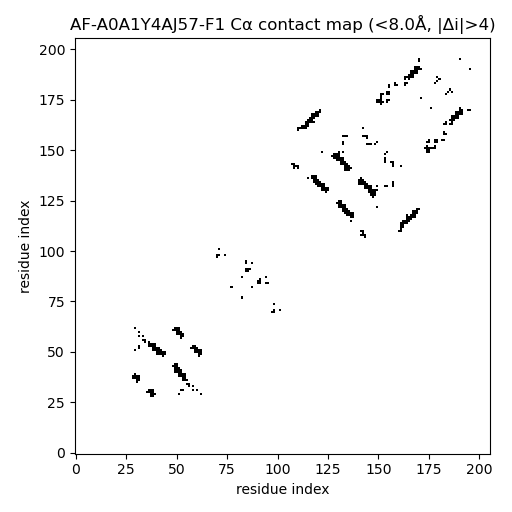 493 O O . ASP A 1 67 ? 9.872 -0.999 -21.729 1.00 85.69 67 ASP A O 1
ATOM 497 N N . THR A 1 68 ? 8.153 -0.023 -22.803 1.00 89.06 68 THR A N 1
ATOM 498 C CA . THR A 1 68 ? 7.374 0.305 -21.601 1.00 89.06 68 THR A CA 1
ATOM 499 C C . THR A 1 68 ? 7.105 -0.925 -20.737 1.00 89.06 68 THR A C 1
ATOM 501 O O . THR A 1 68 ? 7.392 -0.896 -19.542 1.00 89.06 68 THR A O 1
ATOM 504 N N . ALA A 1 69 ? 6.640 -2.033 -21.323 1.00 90.00 69 ALA A N 1
ATOM 505 C CA . ALA A 1 69 ? 6.368 -3.268 -20.578 1.00 90.00 69 ALA A CA 1
ATOM 506 C C . ALA A 1 69 ? 7.637 -3.862 -19.940 1.00 90.00 69 ALA A C 1
ATOM 508 O O . ALA A 1 69 ? 7.619 -4.291 -18.787 1.00 90.00 69 ALA A O 1
ATOM 509 N N . ALA A 1 70 ? 8.766 -3.832 -20.656 1.00 89.81 70 ALA A N 1
ATOM 510 C CA . ALA A 1 70 ? 10.042 -4.310 -20.127 1.00 89.81 70 ALA A CA 1
ATOM 511 C C . ALA A 1 70 ? 10.528 -3.443 -18.954 1.00 89.81 70 ALA A C 1
ATOM 513 O O . ALA A 1 70 ? 10.988 -3.967 -17.941 1.00 89.81 70 ALA A O 1
ATOM 514 N N . ARG A 1 71 ? 10.377 -2.117 -19.059 1.00 92.06 71 ARG A N 1
ATOM 515 C CA . ARG A 1 71 ? 10.705 -1.179 -17.977 1.00 92.06 71 ARG A CA 1
ATOM 516 C C . ARG A 1 71 ? 9.769 -1.315 -16.784 1.00 92.06 71 ARG A C 1
ATOM 518 O O . ARG A 1 71 ? 10.229 -1.141 -15.661 1.00 92.06 71 ARG A O 1
ATOM 525 N N . LEU A 1 72 ? 8.489 -1.620 -17.005 1.00 93.50 72 LEU A N 1
ATOM 526 C CA . LEU A 1 72 ? 7.546 -1.907 -15.925 1.00 93.50 72 LEU A CA 1
ATOM 527 C C . LEU A 1 72 ? 7.965 -3.176 -15.176 1.00 93.50 72 LEU A C 1
ATOM 529 O O . LEU A 1 72 ? 8.000 -3.170 -13.952 1.00 93.50 72 LEU A O 1
ATOM 533 N N . GLY A 1 73 ? 8.367 -4.227 -15.896 1.00 93.12 73 GLY A N 1
ATOM 534 C CA . GLY A 1 73 ? 8.926 -5.435 -15.286 1.00 93.12 73 GLY A CA 1
ATOM 535 C C . GLY A 1 73 ? 10.188 -5.157 -14.460 1.00 93.12 73 GLY A C 1
ATOM 536 O O . GLY A 1 73 ? 10.290 -5.619 -13.328 1.00 93.12 73 GLY A O 1
ATOM 537 N N . GLU A 1 74 ? 11.121 -4.353 -14.986 1.00 92.38 74 GLU A N 1
ATOM 538 C CA . GLU A 1 74 ? 12.322 -3.906 -14.255 1.00 92.38 74 GLU A CA 1
ATOM 539 C C . GLU A 1 74 ? 11.949 -3.109 -12.991 1.00 92.38 74 GLU A C 1
ATOM 541 O O . GLU A 1 74 ? 12.532 -3.313 -11.927 1.00 92.38 74 GLU A O 1
ATOM 546 N N . PHE A 1 75 ? 10.951 -2.226 -13.095 1.00 93.75 75 PHE A N 1
ATOM 547 C CA . PHE A 1 75 ? 10.460 -1.425 -11.980 1.00 93.75 75 PHE A CA 1
ATOM 548 C C . PHE A 1 75 ? 9.836 -2.283 -10.880 1.00 93.75 75 PHE A C 1
ATOM 550 O O . PHE A 1 75 ? 10.230 -2.137 -9.727 1.00 93.75 75 PHE A O 1
ATOM 557 N N . LEU A 1 76 ? 8.907 -3.178 -11.227 1.00 94.12 76 LEU A N 1
ATOM 558 C CA . LEU A 1 76 ? 8.226 -4.046 -10.266 1.00 94.12 76 LEU A CA 1
ATOM 559 C C . LEU A 1 76 ? 9.213 -4.989 -9.578 1.00 94.12 76 LEU A C 1
ATOM 561 O O . LEU A 1 76 ? 9.194 -5.088 -8.357 1.00 94.12 76 LEU A O 1
ATOM 565 N N . ALA A 1 77 ? 10.124 -5.604 -10.340 1.00 93.38 77 ALA A N 1
ATOM 566 C CA . ALA A 1 77 ? 11.148 -6.481 -9.782 1.00 93.38 77 ALA A CA 1
ATOM 567 C C . ALA A 1 77 ? 12.038 -5.755 -8.764 1.00 93.38 77 ALA A C 1
ATOM 569 O O . ALA A 1 77 ? 12.343 -6.314 -7.715 1.00 93.38 77 ALA A O 1
ATOM 570 N N . TRP A 1 78 ? 12.429 -4.507 -9.047 1.00 94.69 78 TRP A N 1
ATOM 571 C CA . TRP A 1 78 ? 13.168 -3.686 -8.090 1.00 94.69 78 TRP A CA 1
ATOM 572 C C . TRP A 1 78 ? 12.302 -3.287 -6.885 1.00 94.69 78 TRP A C 1
ATOM 574 O O . TRP A 1 78 ? 12.748 -3.438 -5.749 1.00 94.69 78 TRP A O 1
ATOM 584 N N . LEU A 1 79 ? 11.068 -2.824 -7.115 1.00 93.00 79 LEU A N 1
ATOM 585 C CA . LEU A 1 79 ? 10.159 -2.320 -6.079 1.00 93.00 79 LEU A CA 1
ATOM 586 C C . LEU A 1 79 ? 9.827 -3.380 -5.021 1.00 93.00 79 LEU A C 1
ATOM 588 O O . LEU A 1 79 ? 9.714 -3.050 -3.845 1.00 93.00 79 LEU A O 1
ATOM 592 N N . THR A 1 80 ? 9.696 -4.643 -5.426 1.00 92.75 80 THR A N 1
ATOM 593 C CA . THR A 1 80 ? 9.410 -5.770 -4.524 1.00 92.75 80 THR A CA 1
ATOM 594 C C . THR A 1 80 ? 10.672 -6.458 -3.992 1.00 92.75 80 THR A C 1
ATOM 596 O O . THR A 1 80 ? 10.582 -7.510 -3.361 1.00 92.75 80 THR A O 1
ATOM 599 N N . SER A 1 81 ? 11.860 -5.918 -4.275 1.00 93.81 81 SER A N 1
ATOM 600 C CA . SER A 1 81 ? 13.137 -6.463 -3.807 1.00 93.81 81 SER A CA 1
ATOM 601 C C . SER A 1 81 ? 13.653 -5.739 -2.558 1.00 93.81 81 SER A C 1
ATOM 603 O O . SER A 1 81 ? 13.055 -4.788 -2.063 1.00 93.81 81 SER A O 1
ATOM 605 N N . LYS A 1 82 ? 14.813 -6.181 -2.059 1.00 93.25 82 LYS A N 1
ATOM 606 C CA . LYS A 1 82 ? 15.572 -5.482 -1.010 1.00 93.25 82 LYS A CA 1
ATOM 607 C C . LYS A 1 82 ? 16.604 -4.497 -1.578 1.00 93.25 82 LYS A C 1
ATOM 609 O O . LYS A 1 82 ? 17.327 -3.870 -0.804 1.00 93.25 82 LYS A O 1
ATOM 614 N N . ASP A 1 83 ? 16.713 -4.382 -2.903 1.00 92.12 83 ASP A N 1
ATOM 615 C CA . ASP A 1 83 ? 17.709 -3.527 -3.542 1.00 92.12 83 ASP A CA 1
ATOM 616 C C . ASP A 1 83 ? 17.360 -2.049 -3.379 1.00 92.12 83 ASP A C 1
ATOM 618 O O . ASP A 1 83 ? 16.220 -1.613 -3.528 1.00 92.12 83 ASP A O 1
ATOM 622 N N . THR A 1 84 ? 18.380 -1.230 -3.151 1.00 92.19 84 THR A N 1
ATOM 623 C CA . THR A 1 84 ? 18.222 0.224 -3.110 1.00 92.19 84 THR A CA 1
ATOM 624 C C . THR A 1 84 ? 18.605 0.816 -4.460 1.00 92.19 84 THR A C 1
ATOM 626 O O . THR A 1 84 ? 19.355 0.225 -5.230 1.00 92.19 84 THR A O 1
ATOM 629 N N . GLN A 1 85 ? 18.167 2.038 -4.771 1.00 91.44 85 GLN A N 1
ATOM 630 C CA . GLN A 1 85 ? 18.644 2.684 -6.002 1.00 91.44 85 GLN A CA 1
ATOM 631 C C . GLN A 1 85 ? 20.166 2.898 -6.009 1.00 91.44 85 GLN A C 1
ATOM 633 O O . GLN A 1 85 ? 20.761 2.990 -7.080 1.00 91.44 85 GLN A O 1
ATOM 638 N N . LEU A 1 86 ? 20.787 2.996 -4.828 1.00 92.50 86 LEU A N 1
ATOM 639 C CA . LEU A 1 86 ? 22.234 3.128 -4.670 1.00 92.50 86 LEU A CA 1
ATOM 640 C C . LEU A 1 86 ? 22.979 1.819 -4.947 1.00 92.50 86 LEU A C 1
ATOM 642 O O . LEU A 1 86 ? 24.139 1.883 -5.330 1.00 92.50 86 LEU A O 1
ATOM 646 N N . SER A 1 87 ? 22.342 0.653 -4.792 1.00 91.81 87 SER A N 1
ATOM 647 C CA . SER A 1 87 ? 22.965 -0.631 -5.143 1.00 91.81 87 SER A CA 1
ATOM 648 C C . SER A 1 87 ? 22.914 -0.931 -6.647 1.00 91.81 87 SER A C 1
ATOM 650 O O . SER A 1 87 ? 23.587 -1.848 -7.112 1.00 91.81 87 SER A O 1
ATOM 652 N N . LEU A 1 88 ? 22.165 -0.147 -7.433 1.00 91.00 88 LEU A N 1
ATOM 653 C CA . LEU A 1 88 ? 22.074 -0.304 -8.885 1.00 91.00 88 LEU A CA 1
ATOM 654 C C . LEU A 1 88 ? 23.263 0.347 -9.620 1.00 91.00 88 LEU A C 1
ATOM 656 O O . LEU A 1 88 ? 23.742 1.407 -9.204 1.00 91.00 88 LEU A O 1
ATOM 660 N N . PRO A 1 89 ? 23.681 -0.188 -10.788 1.00 89.31 89 PRO A N 1
ATOM 661 C CA . PRO A 1 89 ? 24.749 0.395 -11.600 1.00 89.31 89 PRO A CA 1
ATOM 662 C C . PRO A 1 89 ? 24.569 1.895 -11.869 1.00 89.31 89 PRO A C 1
ATOM 664 O O . PRO A 1 89 ? 23.485 2.367 -12.230 1.00 89.31 89 PRO A O 1
ATOM 667 N N . GLY A 1 90 ? 25.654 2.660 -11.713 1.00 90.62 90 GLY A N 1
ATOM 668 C CA . GLY A 1 90 ? 25.625 4.116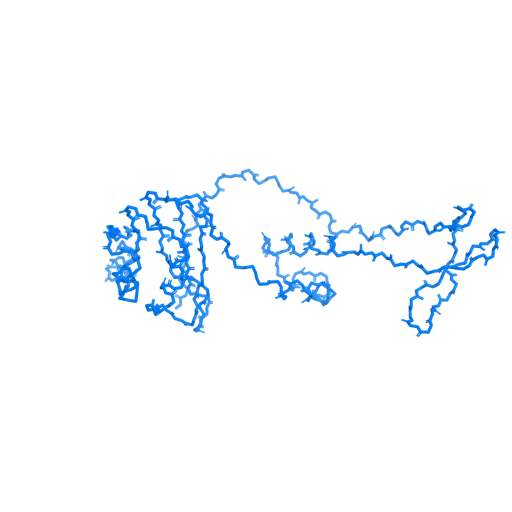 -11.869 1.00 90.62 90 GLY A CA 1
ATOM 669 C C . GLY A 1 90 ? 24.736 4.820 -10.836 1.00 90.62 90 GLY A C 1
ATOM 670 O O . GLY A 1 90 ? 24.110 5.836 -11.163 1.00 90.62 90 GLY A O 1
ATOM 671 N N . GLN A 1 91 ? 24.636 4.264 -9.622 1.00 91.75 91 GLN A N 1
ATOM 672 C CA . GLN A 1 91 ? 23.828 4.776 -8.507 1.00 91.75 91 GLN A CA 1
ATOM 673 C C . GLN A 1 91 ? 22.358 5.003 -8.896 1.00 91.75 91 GLN A C 1
ATOM 675 O O . GLN A 1 91 ? 21.729 6.011 -8.536 1.00 91.75 91 GLN A O 1
ATOM 680 N N . GLY A 1 92 ? 21.838 4.121 -9.754 1.00 92.38 92 GLY A N 1
ATOM 681 C CA . GLY A 1 92 ? 20.453 4.140 -10.214 1.00 92.38 92 GLY A CA 1
ATOM 682 C C . GLY A 1 92 ? 20.071 5.333 -11.096 1.00 92.38 92 GLY A C 1
ATOM 683 O O . GLY A 1 92 ? 18.885 5.533 -11.344 1.00 92.38 92 GLY A O 1
ATOM 684 N N . ARG A 1 93 ? 21.018 6.143 -11.604 1.00 93.69 93 ARG A N 1
ATOM 685 C CA . ARG A 1 93 ? 20.694 7.329 -12.432 1.00 93.69 93 ARG A CA 1
ATOM 686 C C . ARG A 1 93 ? 19.877 6.960 -13.674 1.00 93.69 93 ARG A C 1
ATOM 688 O O . ARG A 1 93 ? 18.859 7.590 -13.960 1.00 93.69 93 ARG A O 1
ATOM 695 N N . THR A 1 94 ? 20.319 5.941 -14.410 1.00 91.25 94 THR A N 1
ATOM 696 C CA . THR A 1 94 ? 19.616 5.459 -15.609 1.00 91.25 94 THR A CA 1
ATOM 697 C C . THR A 1 94 ? 18.274 4.833 -15.246 1.00 91.25 94 THR A C 1
ATOM 699 O O . THR A 1 94 ? 17.279 5.116 -15.912 1.00 91.25 94 THR A O 1
ATOM 702 N N . PHE A 1 95 ? 18.241 4.041 -14.173 1.00 93.00 95 PHE A N 1
ATOM 703 C CA . PHE A 1 95 ? 17.032 3.401 -13.664 1.00 93.00 95 PHE A CA 1
ATOM 704 C C . PHE A 1 95 ? 15.959 4.434 -13.286 1.00 93.00 95 PHE A C 1
ATOM 706 O O . PHE A 1 95 ? 14.865 4.390 -13.839 1.00 93.00 95 PHE A O 1
ATOM 713 N N . ARG A 1 96 ? 16.292 5.457 -12.480 1.00 92.94 96 ARG A N 1
ATOM 714 C CA . ARG A 1 96 ? 15.377 6.562 -12.123 1.00 92.94 96 ARG A CA 1
ATOM 715 C C . ARG A 1 96 ? 14.728 7.205 -13.340 1.00 92.94 96 ARG A C 1
ATOM 717 O O . ARG A 1 96 ? 13.514 7.370 -13.374 1.00 92.94 96 ARG A O 1
ATOM 724 N N . ARG A 1 97 ? 15.524 7.537 -14.362 1.00 91.44 97 ARG A N 1
ATOM 725 C CA . ARG A 1 97 ? 15.006 8.130 -15.605 1.00 91.44 97 ARG A CA 1
ATOM 726 C C . ARG A 1 97 ? 14.031 7.189 -16.320 1.00 91.44 97 ARG A C 1
ATOM 728 O O . ARG A 1 97 ? 13.049 7.657 -16.885 1.00 91.44 97 ARG A O 1
ATOM 735 N N . ARG A 1 98 ? 14.294 5.878 -16.304 1.00 90.69 98 ARG A N 1
ATOM 736 C CA . ARG A 1 98 ? 13.426 4.866 -16.924 1.00 90.69 98 ARG A CA 1
ATOM 737 C C . ARG A 1 98 ? 12.134 4.636 -16.149 1.00 90.69 98 ARG A C 1
ATOM 739 O O . ARG A 1 98 ? 11.114 4.406 -16.785 1.00 90.69 98 ARG A O 1
ATOM 746 N N . ILE A 1 99 ? 12.140 4.710 -14.825 1.00 91.88 99 ILE A N 1
ATOM 747 C CA . ILE A 1 99 ? 10.935 4.432 -14.030 1.00 91.88 99 ILE A CA 1
ATOM 748 C C . ILE A 1 99 ? 10.140 5.689 -13.659 1.00 91.88 99 ILE A C 1
ATOM 750 O O . ILE A 1 99 ? 9.040 5.574 -13.135 1.00 91.88 99 ILE A O 1
ATOM 754 N N . ALA A 1 100 ? 10.661 6.888 -13.947 1.00 92.19 100 ALA A N 1
ATOM 755 C CA . ALA A 1 100 ? 10.046 8.170 -13.583 1.00 92.19 100 ALA A CA 1
ATOM 756 C C . ALA A 1 100 ? 8.558 8.279 -13.961 1.00 92.19 100 ALA A C 1
ATOM 758 O O . ALA A 1 100 ? 7.776 8.862 -13.217 1.00 92.19 100 ALA A O 1
ATOM 759 N N . GLY A 1 101 ? 8.163 7.708 -15.104 1.00 91.00 101 GLY A N 1
ATOM 760 C CA . GLY A 1 101 ? 6.768 7.693 -15.545 1.00 91.00 101 GLY A CA 1
ATOM 761 C C . GLY A 1 101 ? 5.852 6.836 -14.667 1.00 91.00 101 GLY A C 1
ATOM 762 O O . GLY A 1 101 ? 4.706 7.216 -14.457 1.00 91.00 101 GLY A O 1
ATOM 763 N N . PHE A 1 102 ? 6.353 5.730 -14.109 1.00 92.50 102 PHE A N 1
ATOM 764 C CA . PHE A 1 102 ? 5.543 4.794 -13.323 1.00 92.50 102 PHE A CA 1
ATOM 765 C C . PHE A 1 102 ? 5.182 5.327 -11.937 1.00 92.50 102 PHE A C 1
ATOM 767 O O . PHE A 1 102 ? 4.138 4.966 -11.416 1.00 92.50 102 PHE A O 1
ATOM 774 N N . TRP A 1 103 ? 5.957 6.260 -11.378 1.00 89.50 103 TRP A N 1
ATOM 775 C CA . TRP A 1 103 ? 5.600 6.930 -10.118 1.00 89.50 103 TRP A CA 1
ATOM 776 C C . TRP A 1 103 ? 4.336 7.790 -10.209 1.00 89.50 103 TRP A C 1
ATOM 778 O O . TRP A 1 103 ? 3.784 8.173 -9.184 1.00 89.50 103 TRP A O 1
ATOM 788 N N . ARG A 1 104 ? 3.876 8.114 -11.425 1.00 87.75 104 ARG A N 1
ATOM 789 C CA . ARG A 1 104 ? 2.593 8.800 -11.636 1.00 87.75 104 ARG A CA 1
ATOM 790 C C . ARG A 1 104 ? 1.401 7.857 -11.501 1.00 87.75 104 ARG A C 1
ATOM 792 O O . ARG A 1 104 ? 0.275 8.335 -11.417 1.00 87.75 104 ARG A O 1
ATOM 799 N N . VAL A 1 105 ? 1.638 6.545 -11.517 1.00 84.56 105 VAL A N 1
ATOM 800 C CA . VAL A 1 105 ? 0.595 5.549 -11.302 1.00 84.56 105 VAL A CA 1
ATOM 801 C C . VAL A 1 105 ? 0.298 5.519 -9.811 1.00 84.56 105 VAL A C 1
ATOM 803 O O . VAL A 1 105 ? 1.091 5.030 -9.010 1.00 84.56 105 VAL A O 1
ATOM 806 N N . TRP A 1 106 ? -0.849 6.080 -9.450 1.00 80.81 106 TRP A N 1
ATOM 807 C CA . TRP A 1 106 ? -1.379 6.029 -8.100 1.00 80.81 106 TRP A CA 1
ATOM 808 C C . TRP A 1 106 ? -2.449 4.943 -8.046 1.00 80.81 106 TRP A C 1
ATOM 810 O O . TRP A 1 106 ? -3.595 5.173 -8.428 1.00 80.81 106 TRP A O 1
ATOM 820 N N . LEU A 1 107 ? -2.053 3.734 -7.650 1.00 77.69 107 LEU A N 1
ATOM 821 C CA . LEU A 1 107 ? -2.987 2.623 -7.500 1.00 77.69 107 LEU A CA 1
ATOM 822 C C . LEU A 1 107 ? -3.784 2.857 -6.221 1.00 77.69 107 LEU A C 1
ATOM 824 O O . LEU A 1 107 ? -3.207 2.815 -5.147 1.00 77.69 107 LEU A O 1
ATOM 828 N N . MET A 1 108 ? -5.081 3.119 -6.322 1.00 80.44 108 MET A N 1
ATOM 829 C CA . MET A 1 108 ? -5.971 2.982 -5.170 1.00 80.44 108 MET A CA 1
ATOM 830 C C . MET A 1 108 ? -6.561 1.573 -5.193 1.00 80.44 108 MET A C 1
ATOM 832 O O . MET A 1 108 ? -6.813 1.059 -6.284 1.00 80.44 108 MET A O 1
ATOM 836 N N . PRO A 1 109 ? -6.765 0.934 -4.032 1.00 82.88 109 PRO A N 1
ATOM 837 C CA . PRO A 1 109 ? -7.468 -0.339 -3.986 1.00 82.88 109 PRO A CA 1
ATOM 8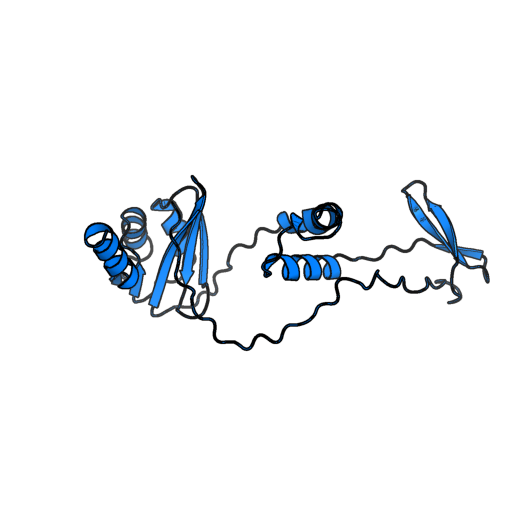38 C C . PRO A 1 109 ? -8.873 -0.158 -4.568 1.00 82.88 109 PRO A C 1
ATOM 840 O O . PRO A 1 109 ? -9.598 0.763 -4.184 1.00 82.88 109 PRO A O 1
ATOM 843 N N . GLU A 1 110 ? -9.241 -1.021 -5.511 1.00 84.94 110 GLU A N 1
ATOM 844 C CA . GLU A 1 110 ? -10.602 -1.074 -6.037 1.00 84.94 110 GLU A CA 1
ATOM 845 C C . GLU A 1 110 ? -11.461 -1.926 -5.096 1.00 84.94 110 GLU A C 1
ATOM 847 O O . GLU A 1 110 ? -11.079 -3.058 -4.789 1.00 84.94 110 GLU A O 1
ATOM 852 N N . PRO A 1 111 ? -12.606 -1.416 -4.611 1.00 83.50 111 PRO A N 1
ATOM 853 C CA . PRO A 1 111 ? -13.478 -2.197 -3.748 1.00 83.50 111 PRO A CA 1
ATOM 854 C C . PRO A 1 111 ? -14.016 -3.424 -4.481 1.00 83.50 111 PRO A C 1
ATOM 856 O O . PRO A 1 111 ? -14.678 -3.298 -5.509 1.00 83.50 111 PRO A O 1
ATOM 859 N N . THR A 1 112 ? -13.780 -4.609 -3.925 1.00 87.69 112 THR A N 1
ATOM 860 C CA . THR A 1 112 ? -14.297 -5.871 -4.481 1.00 87.69 112 THR A CA 1
ATOM 861 C C . THR A 1 112 ? -15.788 -6.067 -4.194 1.00 87.69 112 THR A C 1
ATOM 863 O O . THR A 1 112 ? -16.446 -6.860 -4.862 1.00 87.69 112 THR A O 1
ATOM 866 N N . GLY A 1 113 ? -16.328 -5.356 -3.195 1.00 91.75 113 GLY A N 1
ATOM 867 C CA . GLY A 1 113 ? -17.687 -5.554 -2.681 1.00 91.75 113 GLY A CA 1
ATOM 868 C C . GLY A 1 113 ? -17.845 -6.813 -1.821 1.00 91.75 113 GLY A C 1
ATOM 869 O O . GLY A 1 113 ? -18.959 -7.129 -1.405 1.00 91.75 113 GLY A O 1
ATOM 870 N N . GLU A 1 114 ? -16.751 -7.522 -1.541 1.00 93.94 114 GLU A N 1
ATOM 871 C CA . GLU A 1 114 ? -16.753 -8.712 -0.699 1.00 93.94 114 GLU A CA 1
ATOM 872 C C . GLU A 1 114 ? -17.076 -8.366 0.762 1.00 93.94 114 GLU A C 1
ATOM 874 O O . GLU A 1 114 ? -16.609 -7.368 1.316 1.00 93.94 114 GLU A O 1
ATOM 879 N N . VAL A 1 115 ? -17.895 -9.209 1.394 1.00 94.88 115 VAL A N 1
ATOM 880 C CA . VAL A 1 115 ? -18.213 -9.100 2.819 1.00 94.88 115 VAL A CA 1
ATOM 881 C C . VAL A 1 115 ? -17.291 -10.029 3.593 1.00 94.88 115 VAL A C 1
ATOM 883 O O . VAL A 1 115 ? -17.403 -11.251 3.509 1.00 94.88 115 VAL A O 1
ATOM 886 N N . HIS A 1 116 ? -16.403 -9.443 4.388 1.00 96.00 116 HIS A N 1
ATOM 887 C CA . HIS A 1 116 ? -15.460 -10.196 5.205 1.00 96.00 116 HIS A CA 1
ATOM 888 C C . HIS A 1 116 ? -16.014 -10.412 6.615 1.00 96.00 116 HIS A C 1
ATOM 890 O O . HIS A 1 116 ? -16.478 -9.482 7.273 1.00 96.00 116 HIS A O 1
ATOM 896 N N . ARG A 1 117 ? -15.900 -11.636 7.137 1.00 97.31 117 ARG A N 1
ATOM 897 C CA . ARG A 1 117 ? -16.296 -11.940 8.523 1.00 97.31 117 ARG A CA 1
ATOM 898 C C . ARG A 1 117 ? -15.450 -11.166 9.540 1.00 97.31 117 ARG A C 1
ATOM 900 O O . ARG A 1 117 ? -15.962 -10.686 10.550 1.00 97.31 117 ARG A O 1
ATOM 907 N N . VAL A 1 118 ? -14.144 -11.073 9.295 1.00 97.88 118 VAL A N 1
ATOM 908 C CA . VAL A 1 118 ? -13.189 -10.384 10.168 1.00 97.88 118 VAL A CA 1
ATOM 909 C C . VAL A 1 118 ? -12.284 -9.509 9.316 1.00 97.88 118 VAL A C 1
ATOM 911 O O . VAL A 1 118 ? -11.735 -9.989 8.332 1.00 97.88 118 VAL A O 1
ATOM 914 N N . LEU A 1 119 ? -12.099 -8.253 9.721 1.00 97.75 119 LEU A N 1
ATOM 915 C CA . LEU A 1 119 ? -11.053 -7.387 9.178 1.00 97.75 119 LEU A CA 1
ATOM 916 C C . LEU A 1 119 ? -10.107 -6.935 10.285 1.00 97.75 119 LEU A C 1
ATOM 918 O O . LEU A 1 119 ? -10.536 -6.507 11.354 1.00 97.75 119 LEU A O 1
ATOM 922 N N . PHE A 1 120 ? -8.815 -6.987 10.006 1.00 97.81 120 PHE A N 1
ATOM 923 C CA . PHE A 1 120 ? -7.760 -6.383 10.802 1.00 97.81 120 PHE A CA 1
ATOM 924 C C . PHE A 1 120 ? -7.457 -5.011 10.222 1.00 97.81 120 PHE A C 1
ATOM 926 O O . PHE A 1 120 ? -7.205 -4.889 9.023 1.00 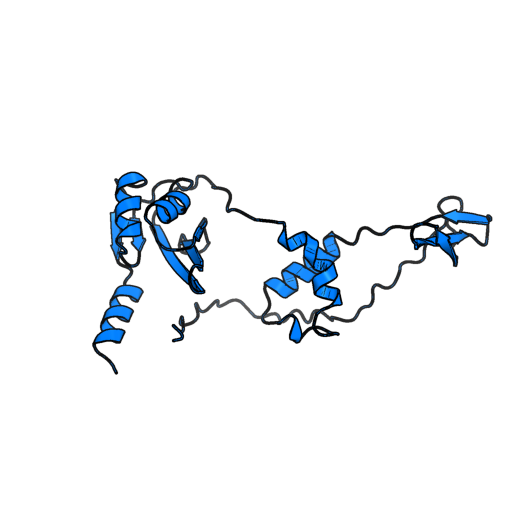97.81 120 PHE A O 1
ATOM 933 N N . VAL A 1 121 ? -7.487 -3.984 11.063 1.00 97.38 121 VAL A N 1
ATOM 934 C CA . VAL A 1 121 ? -7.165 -2.617 10.659 1.00 97.38 121 VAL A CA 1
ATOM 935 C C . VAL A 1 121 ? -6.024 -2.068 11.497 1.00 97.38 121 VAL A C 1
ATOM 937 O O . VAL A 1 121 ? -5.995 -2.255 12.716 1.00 97.38 121 VAL A O 1
ATOM 940 N N . ASP A 1 122 ? -5.082 -1.402 10.837 1.00 95.62 122 ASP A N 1
ATOM 941 C CA . ASP A 1 122 ? -3.899 -0.847 11.492 1.00 95.62 122 ASP A CA 1
ATOM 942 C C . ASP A 1 122 ? -3.346 0.383 10.759 1.00 95.62 122 ASP A C 1
ATOM 944 O O . ASP A 1 122 ? -3.624 0.592 9.575 1.00 95.62 122 ASP A O 1
ATOM 948 N N . GLY A 1 123 ? -2.579 1.203 11.478 1.00 94.81 123 GLY A N 1
ATOM 949 C CA . GLY A 1 123 ? -1.896 2.387 10.969 1.00 94.81 123 GLY A CA 1
ATOM 950 C C . GLY A 1 123 ? -0.377 2.223 11.009 1.00 94.81 123 GLY A C 1
ATOM 951 O O . GLY A 1 123 ? 0.242 2.261 12.069 1.00 94.81 123 GLY A O 1
ATOM 952 N N . ILE A 1 124 ? 0.262 2.117 9.842 1.00 93.06 124 ILE A N 1
ATOM 953 C CA . ILE A 1 124 ? 1.722 2.008 9.739 1.00 93.06 124 ILE A CA 1
ATOM 954 C C . ILE A 1 124 ? 2.323 3.387 9.465 1.00 93.06 124 ILE A C 1
ATOM 956 O O . ILE A 1 124 ? 2.200 3.941 8.369 1.00 93.06 124 ILE A O 1
ATOM 960 N N . TRP A 1 125 ? 3.008 3.946 10.460 1.00 93.81 125 TRP A N 1
ATOM 961 C CA . TRP A 1 125 ? 3.740 5.205 10.315 1.00 93.81 125 TRP A CA 1
ATOM 962 C C . TRP A 1 125 ? 5.053 4.993 9.562 1.00 93.81 125 TRP A C 1
ATOM 964 O O . TRP A 1 125 ? 5.978 4.362 10.071 1.00 93.81 125 TRP A O 1
ATOM 974 N N . LEU A 1 126 ? 5.153 5.568 8.362 1.00 93.75 126 LEU A N 1
ATOM 975 C CA . LEU A 1 126 ? 6.362 5.499 7.532 1.00 93.75 126 LEU A CA 1
ATOM 976 C C . LEU A 1 126 ? 7.313 6.670 7.805 1.00 93.75 126 LEU A C 1
ATOM 978 O O . LEU A 1 126 ? 8.531 6.527 7.721 1.00 93.75 126 LEU A O 1
ATOM 982 N N . ALA A 1 127 ? 6.759 7.837 8.130 1.00 94.75 127 ALA A N 1
ATOM 983 C CA . ALA A 1 127 ? 7.506 9.032 8.503 1.00 94.75 127 ALA A CA 1
ATOM 984 C C . ALA A 1 127 ? 6.618 9.979 9.319 1.00 94.75 127 ALA A C 1
ATOM 986 O O . ALA A 1 127 ? 5.405 9.796 9.429 1.00 94.75 127 ALA A O 1
ATOM 987 N N . ARG A 1 128 ? 7.205 11.045 9.872 1.00 93.75 128 ARG A N 1
ATOM 988 C CA . ARG A 1 128 ? 6.415 12.117 10.490 1.00 93.75 128 ARG A CA 1
ATOM 989 C C . ARG A 1 128 ? 5.466 12.714 9.445 1.00 93.75 128 ARG A C 1
ATOM 991 O O . ARG A 1 128 ? 5.924 13.205 8.419 1.00 93.75 128 ARG A O 1
ATOM 998 N N . GLY A 1 129 ? 4.167 12.708 9.738 1.00 95.88 129 GLY A N 1
ATOM 999 C CA . GLY A 1 129 ? 3.147 13.214 8.816 1.00 95.88 129 GLY A CA 1
ATOM 1000 C C . GLY A 1 129 ? 2.825 12.268 7.656 1.00 95.88 129 GLY A C 1
ATOM 1001 O O . GLY A 1 129 ? 2.271 12.723 6.660 1.00 95.88 129 GLY A O 1
ATOM 1002 N N . LEU A 1 130 ? 3.191 10.985 7.760 1.00 96.50 130 LEU A N 1
ATOM 1003 C CA . LEU A 1 130 ? 2.861 9.961 6.776 1.00 96.50 130 LEU A CA 1
ATOM 1004 C C . LEU A 1 130 ? 2.531 8.637 7.471 1.00 96.50 130 LEU A C 1
ATOM 1006 O O . LEU A 1 130 ? 3.421 7.937 7.963 1.00 96.50 130 LEU A O 1
ATOM 1010 N N . VAL A 1 131 ? 1.248 8.291 7.454 1.00 96.12 131 VAL A N 1
ATOM 1011 C CA . VAL A 1 131 ? 0.710 7.009 7.905 1.00 96.12 131 VAL A CA 1
ATOM 1012 C C . VAL A 1 131 ? -0.026 6.334 6.753 1.00 96.12 131 VAL A C 1
ATOM 1014 O O . VAL A 1 131 ? -0.732 6.990 5.984 1.00 96.12 131 VAL A O 1
ATOM 1017 N N . VAL A 1 132 ? 0.145 5.023 6.629 1.00 95.94 132 VAL A N 1
ATOM 1018 C CA . VAL A 1 132 ? -0.663 4.184 5.743 1.00 95.94 132 VAL A CA 1
ATOM 1019 C C . VAL A 1 132 ? -1.602 3.374 6.618 1.00 95.94 132 VAL A C 1
ATOM 1021 O O . VAL A 1 132 ? -1.156 2.550 7.412 1.00 95.94 132 VAL A O 1
ATOM 1024 N N . LEU A 1 133 ? -2.897 3.643 6.494 1.00 96.44 133 LEU A N 1
ATOM 1025 C CA . LEU A 1 133 ? -3.945 2.841 7.110 1.00 96.44 133 LEU A CA 1
ATOM 1026 C C . LEU A 1 133 ? -4.203 1.632 6.220 1.00 96.44 133 LEU A C 1
ATOM 1028 O O . LEU A 1 133 ? -4.263 1.787 5.001 1.00 96.44 133 LEU A O 1
ATOM 1032 N N . ILE A 1 134 ? -4.352 0.454 6.806 1.00 96.06 134 ILE A N 1
ATOM 1033 C CA . ILE A 1 134 ? -4.510 -0.806 6.077 1.00 96.06 134 ILE A CA 1
ATOM 1034 C C . ILE A 1 134 ? -5.713 -1.556 6.642 1.00 96.06 134 ILE A C 1
ATOM 1036 O O . ILE A 1 134 ? -5.917 -1.564 7.853 1.00 96.06 134 ILE A O 1
ATOM 1040 N N . ALA A 1 135 ? -6.488 -2.187 5.761 1.00 96.69 135 ALA A N 1
ATOM 1041 C CA . ALA A 1 135 ? -7.482 -3.202 6.079 1.00 96.69 135 ALA A CA 1
ATOM 1042 C C . ALA A 1 135 ? -7.046 -4.541 5.467 1.00 96.69 135 ALA A C 1
ATOM 1044 O O . ALA A 1 135 ? -6.712 -4.608 4.283 1.00 96.69 135 ALA A O 1
ATOM 1045 N N . HIS A 1 136 ? -7.041 -5.595 6.273 1.00 96.12 136 HIS A N 1
ATOM 1046 C CA . HIS A 1 136 ? -6.528 -6.919 5.931 1.00 96.12 136 HIS A CA 1
ATOM 1047 C C . HIS A 1 136 ? -7.505 -7.996 6.409 1.00 96.12 136 HIS A C 1
ATOM 1049 O O . HIS A 1 136 ? -8.003 -7.907 7.529 1.00 96.12 136 HIS A O 1
ATOM 1055 N N . ASP A 1 137 ? -7.783 -9.013 5.600 1.00 95.31 137 ASP A N 1
ATOM 1056 C CA . ASP A 1 137 ? -8.752 -10.075 5.934 1.00 95.31 137 ASP A CA 1
ATOM 1057 C C . ASP A 1 137 ? -8.132 -11.283 6.664 1.00 95.31 137 ASP A C 1
ATOM 1059 O O . ASP A 1 137 ? -8.847 -12.115 7.222 1.00 95.31 137 ASP A O 1
ATOM 1063 N N . GLY A 1 138 ? -6.801 -11.354 6.723 1.00 93.81 138 GLY A N 1
ATOM 1064 C CA . GLY A 1 138 ? -6.055 -12.505 7.239 1.00 93.81 138 GLY A CA 1
ATOM 1065 C C . GLY A 1 138 ? -5.098 -13.105 6.208 1.00 93.81 138 GLY A C 1
ATOM 1066 O O . GLY A 1 138 ? -4.117 -13.730 6.604 1.00 93.81 138 GLY A O 1
ATOM 1067 N N . GLU A 1 139 ? -5.345 -12.856 4.925 1.00 93.44 139 GLU A N 1
ATOM 1068 C CA . GLU A 1 139 ? -4.577 -13.378 3.795 1.00 93.44 139 GLU A CA 1
ATOM 1069 C C . GLU A 1 139 ? -4.115 -12.257 2.848 1.00 93.44 139 GLU A C 1
ATOM 1071 O O . GLU A 1 139 ? -2.969 -12.250 2.393 1.00 93.44 139 GLU A O 1
ATOM 1076 N N . HIS A 1 140 ? -4.981 -11.275 2.593 1.00 92.44 140 HIS A N 1
ATOM 1077 C CA . HIS A 1 140 ? -4.780 -10.210 1.622 1.00 92.44 140 HIS A CA 1
ATOM 1078 C C . HIS A 1 140 ? -5.082 -8.823 2.201 1.00 92.44 140 HIS A C 1
ATOM 1080 O O . HIS A 1 140 ? -5.888 -8.634 3.116 1.00 92.44 140 HIS A O 1
ATOM 1086 N N . VAL A 1 141 ? -4.429 -7.805 1.630 1.00 93.12 141 VAL A N 1
ATOM 1087 C CA . VAL A 1 141 ? -4.801 -6.406 1.870 1.00 93.12 141 VAL A CA 1
ATOM 1088 C C . VAL A 1 141 ? -6.057 -6.094 1.063 1.00 93.12 141 VAL A C 1
ATOM 1090 O O . VAL A 1 141 ? -6.008 -6.036 -0.163 1.00 93.12 141 VAL A O 1
ATOM 1093 N N . VAL A 1 142 ? -7.160 -5.854 1.768 1.00 94.75 142 VAL A N 1
ATOM 1094 C CA . VAL A 1 142 ? -8.472 -5.522 1.194 1.00 94.75 142 VAL A CA 1
ATOM 1095 C C . VAL A 1 142 ? -8.521 -4.060 0.762 1.00 94.75 142 VAL A C 1
ATOM 1097 O O . VAL A 1 142 ? -9.071 -3.719 -0.280 1.00 94.75 142 VAL A O 1
ATOM 1100 N N . SER A 1 143 ? -7.946 -3.168 1.569 1.00 95.19 143 SER A N 1
ATOM 1101 C CA . SER A 1 143 ? -7.891 -1.738 1.270 1.00 95.19 143 SER A CA 1
ATOM 1102 C C . SER A 1 143 ? -6.749 -1.070 2.026 1.00 95.19 143 SER A C 1
ATOM 1104 O O . SER A 1 143 ? -6.236 -1.591 3.017 1.00 95.19 143 SER A O 1
ATOM 1106 N N . TRP A 1 144 ? -6.350 0.108 1.566 1.00 95.19 144 TRP A N 1
ATOM 1107 C CA . TRP A 1 144 ? -5.372 0.959 2.216 1.00 95.19 144 TRP A CA 1
ATOM 1108 C C . TRP A 1 144 ? -5.636 2.431 1.900 1.00 95.19 144 TRP A C 1
ATOM 1110 O O . TRP A 1 144 ? -6.212 2.782 0.869 1.00 95.19 144 TRP A O 1
ATOM 1120 N N . TYR A 1 145 ? -5.204 3.308 2.802 1.00 95.06 145 TYR A N 1
ATOM 1121 C CA . TYR A 1 145 ? -5.376 4.748 2.667 1.00 95.06 145 TYR A CA 1
ATOM 1122 C C . TYR A 1 145 ? -4.175 5.499 3.241 1.00 95.06 145 TYR A C 1
ATOM 1124 O O . TYR A 1 145 ? -3.790 5.301 4.393 1.00 95.06 145 TYR A O 1
ATOM 1132 N N . MET A 1 146 ? -3.583 6.392 2.448 1.00 95.06 146 MET A N 1
ATOM 1133 C CA . MET A 1 146 ? -2.468 7.230 2.890 1.00 95.06 146 MET A CA 1
ATOM 1134 C C . MET A 1 146 ? -2.983 8.525 3.525 1.00 95.06 146 MET A C 1
ATOM 1136 O O . MET A 1 146 ? -3.756 9.268 2.920 1.00 95.06 146 MET A O 1
ATOM 1140 N N . ALA A 1 147 ? -2.519 8.834 4.733 1.00 95.31 147 ALA A N 1
ATOM 1141 C CA . ALA A 1 147 ? -2.918 10.021 5.478 1.00 95.31 147 ALA A CA 1
ATOM 1142 C C . ALA A 1 147 ? -1.727 10.694 6.171 1.00 95.31 147 ALA A C 1
ATOM 1144 O O . ALA A 1 147 ? -0.650 10.122 6.317 1.00 95.31 147 ALA A O 1
ATOM 1145 N N . GLN A 1 148 ? -1.936 11.929 6.634 1.00 96.69 148 GLN A N 1
ATOM 1146 C CA . GLN A 1 148 ? -0.941 12.630 7.455 1.00 96.69 148 GLN A CA 1
ATOM 1147 C C . GLN A 1 148 ? -0.977 12.202 8.927 1.00 96.69 148 GLN A C 1
ATOM 1149 O O . GLN A 1 148 ? 0.006 12.356 9.651 1.00 96.69 148 GLN A O 1
ATOM 1154 N N . SER A 1 149 ? -2.124 11.695 9.374 1.00 95.12 149 SER A N 1
ATOM 1155 C CA . SER A 1 149 ? -2.356 11.194 10.723 1.00 95.12 149 SER A CA 1
ATOM 1156 C C . SER A 1 149 ? -3.625 10.346 10.778 1.00 95.12 149 SER A C 1
ATOM 1158 O O . SER A 1 149 ? -4.479 10.407 9.888 1.00 95.12 149 SER A O 1
ATOM 1160 N N . GLU A 1 150 ? -3.764 9.578 11.855 1.00 95.75 150 GLU A N 1
ATOM 1161 C CA . GLU A 1 150 ? -4.872 8.650 12.112 1.00 95.75 150 GLU A CA 1
ATOM 1162 C C . GLU A 1 150 ? -6.153 9.360 12.589 1.00 95.75 150 GLU A C 1
ATOM 1164 O O . GLU A 1 150 ? -6.713 9.094 13.654 1.00 95.75 150 GLU A O 1
ATOM 1169 N N . THR A 1 151 ? -6.615 10.332 11.805 1.00 96.94 151 THR A N 1
ATOM 1170 C CA . THR A 1 151 ? -7.873 11.043 12.075 1.00 96.94 151 THR A CA 1
ATOM 1171 C C . THR A 1 151 ? -9.084 10.167 11.767 1.00 96.94 151 THR A C 1
ATOM 1173 O O . THR A 1 151 ? -9.012 9.279 10.920 1.00 96.94 151 THR A O 1
ATOM 1176 N N . SER A 1 152 ? -10.238 10.466 12.374 1.00 97.38 152 SER A N 1
ATOM 1177 C CA . SER A 1 152 ? -11.482 9.758 12.039 1.00 97.38 152 SER A CA 1
ATOM 1178 C C . SER A 1 152 ? -11.830 9.874 10.556 1.00 97.38 152 SER A C 1
ATOM 1180 O O . SER A 1 152 ? -12.218 8.889 9.954 1.00 97.38 152 SER A O 1
ATOM 1182 N N . ARG A 1 153 ? -11.591 11.033 9.927 1.00 97.75 153 ARG A N 1
ATOM 1183 C CA . ARG A 1 153 ? -11.802 11.216 8.483 1.00 97.75 153 ARG A CA 1
ATOM 1184 C C . ARG A 1 153 ? -10.945 10.266 7.638 1.00 97.75 153 ARG A C 1
ATOM 1186 O O . ARG A 1 153 ? -11.409 9.771 6.621 1.00 97.75 153 ARG A O 1
ATOM 1193 N N . ALA A 1 154 ? -9.692 10.039 8.033 1.00 97.19 154 ALA A N 1
ATOM 1194 C CA . ALA A 1 154 ? -8.805 9.128 7.311 1.00 97.19 154 ALA A CA 1
ATOM 1195 C C . ALA A 1 154 ? -9.272 7.672 7.447 1.00 97.19 154 ALA A C 1
ATOM 1197 O O . ALA A 1 154 ? -9.314 6.948 6.458 1.00 97.19 154 ALA A O 1
ATOM 1198 N N . TRP A 1 155 ? -9.693 7.275 8.649 1.00 97.94 155 TRP A N 1
ATOM 1199 C CA . TRP A 1 155 ? -10.303 5.967 8.879 1.00 97.94 155 TRP A CA 1
ATOM 1200 C C . TRP A 1 155 ? -11.612 5.793 8.101 1.00 97.94 155 TRP A C 1
ATOM 1202 O O . TRP A 1 155 ? -11.798 4.772 7.451 1.00 97.94 155 TRP A O 1
ATOM 1212 N N . GLU A 1 156 ? -12.482 6.805 8.078 1.00 97.81 156 GLU A N 1
ATOM 1213 C CA . GLU A 1 156 ? -13.705 6.800 7.264 1.00 97.81 156 GLU A CA 1
ATOM 1214 C C . GLU A 1 156 ? -13.386 6.599 5.776 1.00 97.81 156 GLU A C 1
ATOM 1216 O O . GLU A 1 156 ? -14.056 5.809 5.122 1.00 97.81 156 GLU A O 1
ATOM 1221 N N . ALA A 1 157 ? -12.340 7.245 5.251 1.00 96.19 157 ALA A N 1
ATOM 1222 C CA . ALA A 1 157 ? -11.929 7.090 3.855 1.00 96.19 157 ALA A CA 1
ATOM 1223 C C . ALA A 1 157 ? -11.409 5.679 3.524 1.00 96.19 157 ALA A C 1
ATOM 1225 O O . ALA A 1 157 ? -11.667 5.188 2.428 1.00 96.19 157 ALA A O 1
ATOM 1226 N N . LEU A 1 158 ? -10.718 5.016 4.461 1.00 96.00 158 LEU A N 1
ATOM 1227 C CA . LEU A 1 158 ? -10.334 3.606 4.322 1.00 96.00 158 LEU A CA 1
ATOM 1228 C C . LEU A 1 158 ? -11.565 2.687 4.311 1.00 96.00 158 LEU A C 1
ATOM 1230 O O . LEU A 1 158 ? -11.626 1.738 3.533 1.00 96.00 158 LEU A O 1
ATOM 1234 N N . MET A 1 159 ? -12.506 2.949 5.219 1.00 96.75 159 MET A N 1
ATOM 1235 C CA . MET A 1 159 ? -13.601 2.040 5.555 1.00 96.75 159 MET A CA 1
ATOM 1236 C C . MET A 1 159 ? -14.806 2.168 4.624 1.00 96.75 159 MET A C 1
ATOM 1238 O O . MET A 1 159 ? -15.424 1.164 4.302 1.00 96.75 159 MET A O 1
ATOM 1242 N N . ALA A 1 160 ? -15.159 3.385 4.203 1.00 95.69 160 ALA A N 1
ATOM 1243 C CA . ALA A 1 160 ? -16.379 3.660 3.441 1.00 95.69 160 ALA A CA 1
ATOM 1244 C C . ALA A 1 160 ? -16.525 2.850 2.140 1.00 95.69 160 ALA A C 1
ATOM 1246 O O . ALA A 1 160 ? -17.652 2.476 1.821 1.00 95.69 160 ALA A O 1
ATOM 1247 N N . PRO A 1 161 ? -15.446 2.546 1.393 1.00 94.31 161 PRO A N 1
ATOM 1248 C CA . PRO A 1 161 ? -15.558 1.714 0.200 1.00 94.31 161 PRO A CA 1
ATOM 1249 C C . PRO A 1 161 ? -15.764 0.220 0.494 1.00 94.31 161 PRO A C 1
ATOM 1251 O O . PRO A 1 161 ? -16.151 -0.518 -0.406 1.00 94.31 161 PRO A O 1
ATOM 1254 N N . VAL A 1 162 ? -15.490 -0.245 1.717 1.00 95.62 162 VAL A N 1
ATOM 1255 C CA . VAL A 1 162 ? -15.499 -1.668 2.081 1.00 95.62 162 VAL A CA 1
ATOM 1256 C C . VAL A 1 162 ? -16.794 -2.006 2.839 1.00 95.62 162 VAL A C 1
ATOM 1258 O O . VAL A 1 162 ? -17.143 -1.301 3.796 1.00 95.62 162 VAL A O 1
ATOM 1261 N N . PRO A 1 163 ? -17.517 -3.080 2.462 1.00 96.56 163 PRO A N 1
ATOM 1262 C CA . PRO A 1 163 ? -18.677 -3.542 3.217 1.00 96.56 163 PRO A CA 1
ATOM 1263 C C . PRO A 1 163 ? -18.348 -3.789 4.693 1.00 96.56 163 PRO A C 1
ATOM 1265 O O . PRO A 1 163 ? -17.257 -4.240 5.039 1.00 96.56 163 PRO A O 1
ATOM 1268 N N . ALA A 1 164 ? -19.301 -3.489 5.577 1.00 97.75 164 ALA A N 1
ATOM 1269 C CA . ALA A 1 164 ? -19.099 -3.637 7.015 1.00 97.75 164 ALA A CA 1
ATOM 1270 C C . ALA A 1 164 ? -18.823 -5.108 7.387 1.00 97.75 164 ALA A C 1
ATOM 1272 O O . ALA A 1 164 ? -19.643 -5.966 7.048 1.00 97.75 164 ALA A O 1
ATOM 1273 N N . PRO A 1 165 ? -17.722 -5.416 8.100 1.00 97.88 165 PRO A N 1
ATOM 1274 C CA . PRO A 1 165 ? -17.450 -6.774 8.554 1.00 97.88 165 PRO A CA 1
ATOM 1275 C C . PRO A 1 165 ? -18.243 -7.109 9.826 1.00 97.88 165 PRO A C 1
ATOM 1277 O O . PRO A 1 165 ? -18.687 -6.210 10.548 1.00 97.88 165 PRO A O 1
ATOM 1280 N N . ASP A 1 166 ? -18.347 -8.392 10.183 1.00 98.00 166 ASP A N 1
ATOM 1281 C CA . ASP A 1 166 ? -18.979 -8.787 11.456 1.00 98.00 166 ASP A CA 1
ATOM 1282 C C . ASP A 1 166 ? -18.145 -8.352 12.668 1.00 98.00 166 ASP A C 1
ATOM 1284 O O . ASP A 1 166 ? -18.681 -7.997 13.729 1.00 98.00 166 ASP A O 1
ATOM 1288 N N . VAL A 1 167 ? -16.819 -8.441 12.526 1.00 98.25 167 VAL A N 1
ATOM 1289 C CA . VAL A 1 167 ? -15.833 -8.084 13.546 1.00 98.25 167 VAL A CA 1
ATOM 1290 C C . VAL A 1 167 ? -14.692 -7.303 12.907 1.00 98.25 167 VAL A C 1
ATOM 1292 O O . VAL A 1 167 ? -14.138 -7.705 11.888 1.00 98.25 167 VAL A O 1
ATOM 1295 N N . VAL A 1 168 ? -14.287 -6.218 13.557 1.00 98.12 168 VAL A N 1
ATOM 1296 C CA . VAL A 1 168 ? -13.052 -5.504 13.246 1.00 98.12 168 VAL A CA 1
ATOM 1297 C C . VAL A 1 168 ? -12.063 -5.630 14.399 1.00 98.12 168 VAL A C 1
ATOM 1299 O O . VAL A 1 168 ? -12.419 -5.447 15.567 1.00 98.12 168 VAL A O 1
ATOM 1302 N N . VAL A 1 169 ? -10.818 -5.959 14.069 1.00 98.06 169 VAL A N 1
ATOM 1303 C CA . VAL A 1 169 ? -9.699 -6.067 15.003 1.00 98.06 169 VAL A CA 1
ATOM 1304 C C . VAL A 1 169 ? -8.805 -4.844 14.836 1.00 98.06 169 VAL A C 1
ATOM 1306 O O . VAL A 1 169 ? -8.266 -4.628 13.756 1.00 98.06 169 VAL A O 1
ATOM 1309 N N . CYS A 1 170 ? -8.630 -4.050 15.892 1.00 95.50 170 CYS A N 1
ATOM 1310 C CA . CYS A 1 170 ? -7.845 -2.809 15.854 1.00 95.50 170 CYS A CA 1
ATOM 1311 C C . CYS A 1 170 ? -7.022 -2.601 17.136 1.00 95.50 170 CYS A C 1
ATOM 1313 O O . CYS A 1 170 ? -7.238 -3.269 18.150 1.00 95.50 170 CYS A O 1
ATOM 1315 N N . ASP A 1 171 ? -6.111 -1.632 17.137 1.00 89.38 171 ASP A N 1
ATOM 1316 C CA . ASP A 1 171 ? -5.370 -1.197 18.332 1.00 89.38 171 ASP A CA 1
ATOM 1317 C C . ASP A 1 171 ? -6.250 -0.443 19.365 1.00 89.38 171 ASP A C 1
ATOM 1319 O O . ASP A 1 171 ? -5.962 -0.435 20.566 1.00 89.38 171 ASP A O 1
ATOM 1323 N N . GLY A 1 172 ? -7.379 0.117 18.916 1.00 84.06 172 GLY A N 1
ATOM 1324 C CA . GLY A 1 172 ? -8.353 0.840 19.735 1.00 84.06 172 GLY A CA 1
ATOM 1325 C C . GLY A 1 172 ? -8.178 2.362 19.748 1.00 84.06 172 GLY A C 1
ATOM 1326 O O . GLY A 1 172 ? -8.636 3.005 20.696 1.00 84.06 172 GLY A O 1
ATOM 1327 N N . GLY A 1 173 ? -7.529 2.950 18.737 1.00 88.94 173 GLY A N 1
ATOM 1328 C CA . GLY A 1 173 ? -7.375 4.399 18.608 1.00 88.94 173 GLY A CA 1
ATOM 1329 C C . GLY A 1 173 ? -8.703 5.179 18.567 1.00 88.94 173 GLY A C 1
ATOM 1330 O O . GLY A 1 173 ? -9.695 4.759 17.968 1.00 88.94 173 GLY A O 1
ATOM 1331 N N . MET A 1 174 ? -8.726 6.376 19.173 1.00 90.69 174 MET A N 1
ATOM 1332 C CA . MET A 1 174 ? -9.928 7.234 19.214 1.00 90.69 174 MET A CA 1
ATOM 1333 C C . MET A 1 174 ? -10.399 7.685 17.825 1.00 90.69 174 MET A C 1
ATOM 1335 O O . MET A 1 174 ? -11.599 7.860 17.609 1.00 90.69 174 MET A O 1
ATOM 1339 N N . GLY A 1 175 ? -9.462 7.908 16.895 1.00 92.69 175 GLY A N 1
ATOM 1340 C CA . GLY A 1 175 ? -9.779 8.259 15.510 1.00 92.69 175 GLY A CA 1
ATOM 1341 C C . GLY A 1 175 ? -10.587 7.155 14.834 1.00 92.69 175 GLY A C 1
ATOM 1342 O O . GLY A 1 175 ? -11.662 7.431 14.300 1.00 92.69 175 GLY A O 1
ATOM 1343 N N . PHE A 1 176 ? -10.112 5.913 14.949 1.00 96.25 176 PHE A N 1
ATOM 1344 C CA . PH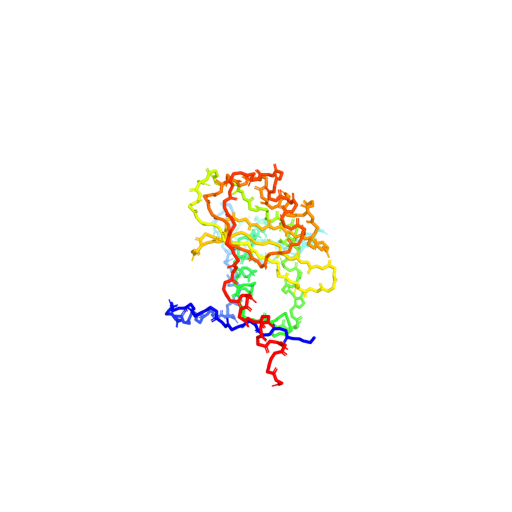E A 1 176 ? -10.787 4.734 14.420 1.00 96.25 176 PHE A CA 1
ATOM 1345 C C . PHE A 1 176 ? -12.166 4.531 15.053 1.00 96.25 176 PHE A C 1
ATOM 1347 O O . PHE A 1 176 ? -13.152 4.413 14.334 1.00 96.25 176 PHE A O 1
ATOM 1354 N N . GLU A 1 177 ? -12.283 4.565 16.384 1.00 96.50 177 GLU A N 1
ATOM 1355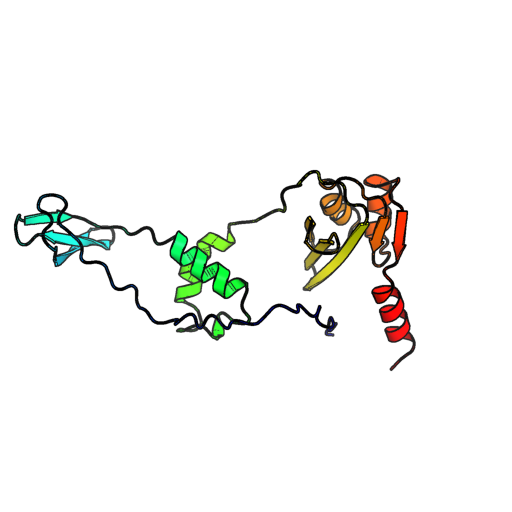 C CA . GLU A 1 177 ? -13.572 4.294 17.040 1.00 96.50 177 GLU A CA 1
ATOM 1356 C C . GLU A 1 177 ? -14.656 5.314 16.648 1.00 96.50 177 GLU A C 1
ATOM 1358 O O . GLU A 1 177 ? -15.823 4.955 16.472 1.00 96.50 177 GLU A O 1
ATOM 1363 N N . ARG A 1 178 ? -14.287 6.586 16.445 1.00 97.31 178 ARG A N 1
ATOM 1364 C CA . ARG A 1 178 ? -15.217 7.600 15.921 1.00 97.31 178 ARG A CA 1
ATOM 1365 C C . ARG A 1 178 ? -15.665 7.292 14.490 1.00 97.31 178 ARG A C 1
ATOM 1367 O O . ARG A 1 178 ? -16.846 7.456 14.195 1.00 97.31 178 ARG A O 1
ATOM 1374 N N . ALA A 1 179 ? -14.748 6.855 13.629 1.00 97.75 179 ALA A N 1
ATOM 1375 C CA . ALA A 1 179 ? -15.044 6.465 12.252 1.00 97.75 179 ALA A CA 1
ATOM 1376 C C . ALA A 1 179 ? -15.935 5.218 12.190 1.00 97.75 179 ALA A C 1
ATOM 1378 O O . ALA A 1 179 ? -16.962 5.221 11.514 1.00 97.75 179 ALA A O 1
ATOM 1379 N N . ARG A 1 180 ? -15.602 4.183 12.971 1.00 97.81 180 ARG A N 1
ATOM 1380 C CA . ARG A 1 180 ? -16.375 2.941 13.076 1.00 97.81 180 ARG A CA 1
ATOM 1381 C C . ARG A 1 180 ? -17.830 3.202 13.419 1.00 97.81 180 ARG A C 1
ATOM 1383 O O . ARG A 1 180 ? -18.704 2.703 12.727 1.00 97.81 180 ARG A O 1
ATOM 1390 N N . ARG A 1 181 ? -18.110 4.030 14.428 1.00 97.50 181 ARG A N 1
ATOM 1391 C CA . ARG A 1 181 ? -19.496 4.360 14.806 1.00 97.50 181 ARG A CA 1
ATOM 1392 C C . ARG A 1 181 ? -20.305 5.009 13.682 1.00 97.50 181 ARG A C 1
ATOM 1394 O O . ARG A 1 181 ? -21.525 4.932 13.719 1.00 97.50 181 ARG A O 1
ATOM 1401 N N . ARG A 1 182 ? -19.646 5.670 12.726 1.00 98.12 182 ARG A N 1
ATOM 1402 C CA . ARG A 1 182 ? -20.295 6.336 11.589 1.00 98.12 182 ARG A CA 1
ATOM 1403 C C . ARG A 1 182 ? -20.465 5.403 10.397 1.00 98.12 182 ARG A C 1
ATOM 1405 O O . ARG A 1 182 ? -21.539 5.371 9.815 1.00 98.12 182 ARG A O 1
ATOM 1412 N N . VAL A 1 183 ? -19.411 4.671 10.038 1.00 98.06 183 VAL A N 1
ATOM 1413 C CA . VAL A 1 183 ? -19.358 3.884 8.795 1.00 98.06 183 VAL A CA 1
ATOM 1414 C C . VAL A 1 183 ? -19.798 2.440 9.019 1.00 98.06 183 VAL A C 1
ATOM 1416 O O . VAL A 1 183 ? -20.522 1.882 8.204 1.00 98.06 183 VAL A O 1
ATOM 1419 N N . TRP A 1 184 ? -19.420 1.850 10.151 1.00 97.88 184 TRP A N 1
ATOM 1420 C CA . TRP A 1 184 ? -19.678 0.454 10.510 1.00 97.88 184 TRP A CA 1
ATOM 1421 C C . TRP A 1 184 ? -20.328 0.344 11.906 1.00 97.88 184 TRP A C 1
ATOM 1423 O O . TRP A 1 184 ? -19.770 -0.287 12.812 1.00 97.88 184 TRP A O 1
ATOM 1433 N N . PRO A 1 185 ? -21.498 0.975 12.136 1.00 97.62 185 PRO A N 1
ATOM 1434 C CA . PRO A 1 185 ? -22.093 1.080 13.471 1.00 97.62 185 PRO A CA 1
ATOM 1435 C C . PRO A 1 185 ? -22.385 -0.282 14.119 1.00 97.62 185 PRO A C 1
ATOM 1437 O O . PRO A 1 185 ? -22.201 -0.431 15.328 1.00 97.62 185 PRO A O 1
ATOM 1440 N N . GLY A 1 186 ? -22.796 -1.271 13.316 1.00 97.38 186 GLY A N 1
ATOM 1441 C CA . GLY A 1 186 ? -23.113 -2.632 13.764 1.00 97.38 186 GLY A CA 1
ATOM 1442 C C . GLY A 1 186 ? -21.910 -3.572 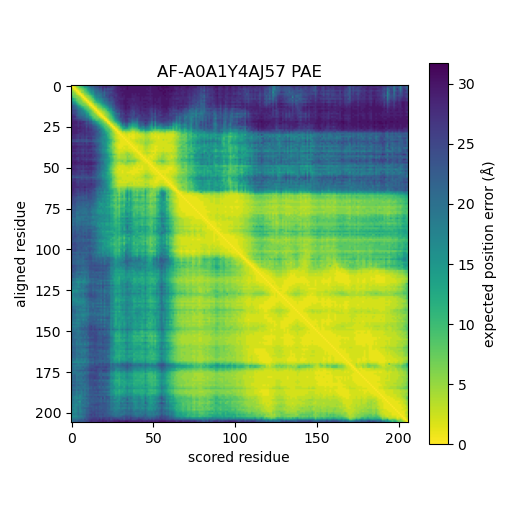13.905 1.00 97.38 186 GLY A C 1
ATOM 1443 O O . GLY A 1 186 ? -22.043 -4.636 14.505 1.00 97.38 186 GLY A O 1
ATOM 1444 N N . THR A 1 187 ? -20.733 -3.198 13.394 1.00 98.25 187 THR A N 1
ATOM 1445 C CA . THR A 1 187 ? -19.537 -4.048 13.451 1.00 98.25 187 THR A CA 1
ATOM 1446 C C . THR A 1 187 ? -19.003 -4.139 14.876 1.00 98.25 187 THR A C 1
ATOM 1448 O O . THR A 1 187 ? -18.743 -3.119 15.526 1.00 98.25 187 THR A O 1
ATOM 1451 N N . ARG A 1 188 ? -18.782 -5.366 15.356 1.00 98.00 188 ARG A N 1
ATOM 1452 C CA . ARG A 1 188 ? -18.202 -5.627 16.681 1.00 98.00 188 ARG A CA 1
ATOM 1453 C C . ARG A 1 188 ? -16.713 -5.301 16.688 1.00 98.00 188 ARG A C 1
ATOM 1455 O O . ARG A 1 188 ? -16.014 -5.575 15.719 1.00 98.00 188 ARG A O 1
ATOM 1462 N N . VAL A 1 189 ? -16.213 -4.757 17.795 1.00 97.25 189 VAL A N 1
ATOM 1463 C CA . VAL A 1 189 ? -14.789 -4.422 17.947 1.00 97.25 189 VAL A CA 1
ATOM 1464 C C . VAL A 1 189 ? -14.100 -5.430 18.841 1.00 97.25 189 VAL A C 1
ATOM 1466 O O . VAL A 1 189 ? -14.530 -5.663 19.967 1.00 97.25 189 VAL A O 1
ATOM 1469 N N . GLN A 1 190 ? -12.979 -5.948 18.359 1.00 96.25 190 GLN A N 1
ATOM 1470 C CA . GLN A 1 190 ? -12.015 -6.699 19.144 1.00 96.25 190 GLN A CA 1
ATOM 1471 C C . GLN A 1 190 ? -10.716 -5.892 19.219 1.00 96.25 190 GLN A C 1
ATOM 1473 O O . GLN A 1 190 ? -10.193 -5.438 18.202 1.00 96.25 190 GLN A O 1
ATOM 1478 N N . ARG A 1 191 ? -10.143 -5.731 20.416 1.00 94.00 191 ARG A N 1
ATOM 1479 C CA . ARG A 1 191 ? -8.782 -5.188 20.511 1.00 94.00 191 ARG A CA 1
ATOM 1480 C C . ARG A 1 191 ? -7.769 -6.238 20.075 1.00 94.00 191 ARG A C 1
ATOM 1482 O O . ARG A 1 191 ? -7.847 -7.394 20.496 1.00 94.00 191 ARG A O 1
ATOM 1489 N N . CYS A 1 192 ? -6.809 -5.828 19.257 1.00 94.25 192 CYS A N 1
ATOM 1490 C CA . CYS A 1 192 ? -5.712 -6.675 18.818 1.00 94.25 192 CYS A CA 1
ATOM 1491 C C . CYS A 1 192 ? -4.880 -7.122 20.030 1.00 94.25 192 CYS A C 1
ATOM 1493 O O . CYS A 1 192 ? -4.299 -6.293 20.736 1.00 94.25 192 CYS A O 1
ATOM 1495 N N . LEU A 1 193 ? -4.811 -8.436 20.264 1.00 93.62 193 LEU A N 1
ATOM 1496 C CA . LEU A 1 193 ? -4.072 -9.013 21.393 1.00 93.62 193 LEU A CA 1
ATOM 1497 C C . LEU A 1 193 ? -2.576 -8.696 21.318 1.00 93.62 193 LEU A C 1
ATOM 1499 O O . LEU A 1 193 ? -1.961 -8.429 22.345 1.00 93.62 193 LEU A O 1
ATOM 1503 N N . PHE A 1 194 ? -2.004 -8.652 20.111 1.00 90.81 194 PHE A N 1
ATOM 1504 C CA . PHE A 1 194 ? -0.608 -8.266 19.908 1.00 90.81 194 PHE A CA 1
ATOM 1505 C C . PHE A 1 194 ? -0.344 -6.817 20.334 1.00 90.81 194 PHE A C 1
ATOM 1507 O O . PHE A 1 194 ? 0.641 -6.550 21.024 1.00 90.81 194 PHE A O 1
ATOM 1514 N N . HIS A 1 195 ? -1.234 -5.884 19.984 1.00 89.75 195 HIS A N 1
ATOM 1515 C CA . HIS A 1 195 ? -1.113 -4.492 20.418 1.00 89.75 195 HIS A CA 1
ATOM 1516 C C . HIS A 1 195 ? -1.312 -4.347 21.924 1.00 89.75 195 HIS A C 1
ATOM 1518 O O . HIS A 1 195 ? -0.529 -3.658 22.575 1.00 89.75 195 HIS A O 1
ATOM 1524 N N . ALA A 1 196 ? -2.295 -5.043 22.499 1.00 89.94 196 ALA A N 1
ATOM 1525 C CA . ALA A 1 196 ? -2.490 -5.064 23.945 1.00 89.94 196 ALA A CA 1
ATOM 1526 C C . ALA A 1 196 ? -1.236 -5.582 24.673 1.00 89.94 196 ALA A C 1
ATOM 1528 O O . ALA A 1 196 ? -0.735 -4.924 25.584 1.00 89.94 196 ALA A O 1
ATOM 1529 N N . PHE A 1 197 ? -0.677 -6.706 24.219 1.00 91.06 197 PHE A N 1
ATOM 1530 C CA . PHE A 1 197 ? 0.562 -7.270 24.750 1.00 91.06 197 PHE A CA 1
ATOM 1531 C C . PHE A 1 197 ? 1.748 -6.309 24.607 1.00 91.06 197 PHE A C 1
ATOM 1533 O O . PHE A 1 197 ? 2.464 -6.066 25.576 1.00 91.06 197 PHE A O 1
ATOM 1540 N N . SER A 1 198 ? 1.943 -5.731 23.420 1.00 90.00 198 SER A N 1
ATOM 1541 C CA . SER A 1 198 ? 3.054 -4.812 23.145 1.00 90.00 198 SER A CA 1
ATOM 1542 C C . SER A 1 198 ? 2.986 -3.561 24.016 1.00 90.00 198 SER A C 1
ATOM 1544 O O . SER A 1 198 ? 4.015 -3.097 24.506 1.00 90.00 198 SER A O 1
ATOM 1546 N N . GLN A 1 199 ? 1.778 -3.049 24.262 1.00 88.62 199 GLN A N 1
ATOM 1547 C CA . GLN A 1 199 ? 1.564 -1.935 25.178 1.00 88.62 199 GLN A CA 1
ATOM 1548 C C . GLN A 1 199 ? 1.935 -2.317 26.610 1.00 88.62 199 GLN A C 1
ATOM 1550 O O . GLN A 1 199 ? 2.710 -1.596 27.227 1.00 88.62 199 GLN A O 1
ATOM 1555 N N . VAL A 1 200 ? 1.465 -3.460 27.123 1.00 91.06 200 VAL A N 1
ATOM 1556 C CA . VAL A 1 200 ? 1.853 -3.935 28.464 1.00 91.06 200 VAL A CA 1
ATOM 1557 C C . VAL A 1 200 ? 3.371 -4.067 28.560 1.00 91.06 200 VAL A C 1
ATOM 1559 O O . VAL A 1 200 ? 3.979 -3.424 29.410 1.00 91.06 200 VAL A O 1
ATOM 1562 N N . LYS A 1 201 ? 3.999 -4.789 27.624 1.00 92.25 201 LYS A N 1
ATOM 1563 C CA . LYS A 1 201 ? 5.452 -4.988 27.582 1.00 92.25 201 LYS A CA 1
ATOM 1564 C C . LYS A 1 201 ? 6.217 -3.661 27.615 1.00 92.25 201 LYS A C 1
ATOM 1566 O O . LYS A 1 201 ? 7.142 -3.509 28.404 1.00 92.25 201 LYS A O 1
ATOM 1571 N N . ARG A 1 202 ? 5.805 -2.672 26.815 1.00 88.44 202 ARG A N 1
ATOM 1572 C CA . ARG A 1 202 ? 6.435 -1.342 26.782 1.00 88.44 202 ARG A CA 1
ATOM 1573 C C . ARG A 1 202 ? 6.442 -0.639 28.144 1.00 88.44 202 ARG A C 1
ATOM 1575 O O . ARG A 1 202 ? 7.360 0.132 28.405 1.00 88.44 202 ARG A O 1
ATOM 1582 N N . TYR A 1 203 ? 5.426 -0.857 28.976 1.00 88.56 203 TYR A N 1
ATOM 1583 C CA . TYR A 1 203 ? 5.310 -0.213 30.287 1.00 88.56 203 TYR A CA 1
ATOM 1584 C C . TYR A 1 203 ? 5.823 -1.072 31.448 1.00 88.56 203 TYR A C 1
ATOM 1586 O O . TYR A 1 203 ? 6.091 -0.523 32.513 1.00 88.56 203 TYR A O 1
ATOM 1594 N N . THR A 1 204 ? 5.959 -2.389 31.273 1.00 90.50 204 THR A N 1
ATOM 1595 C CA . THR A 1 204 ? 6.324 -3.309 32.365 1.00 90.50 204 THR A CA 1
ATOM 1596 C C . THR A 1 204 ? 7.707 -3.936 32.230 1.00 90.50 204 THR A C 1
ATOM 1598 O O . THR A 1 204 ? 8.183 -4.531 33.192 1.00 90.50 204 THR A O 1
ATOM 1601 N N . THR A 1 205 ? 8.358 -3.849 31.069 1.00 78.75 205 THR A N 1
ATOM 1602 C CA . THR A 1 205 ? 9.711 -4.390 30.862 1.00 78.75 205 THR A CA 1
ATOM 1603 C C . THR A 1 205 ? 10.642 -3.299 30.346 1.00 78.75 205 THR A C 1
ATOM 1605 O O . THR A 1 205 ? 10.289 -2.616 29.384 1.00 78.75 205 THR A O 1
ATOM 1608 N N . SER A 1 206 ? 11.790 -3.130 31.013 1.00 62.09 206 SER A N 1
ATOM 1609 C CA . SER A 1 206 ? 12.882 -2.219 30.628 1.00 62.09 206 SER A CA 1
ATOM 1610 C C . SER A 1 206 ? 13.687 -2.740 29.443 1.00 62.09 206 SER A C 1
ATOM 1612 O O . SER A 1 206 ? 13.830 -3.978 29.331 1.00 62.09 206 SER A O 1
#